Protein AF-A0A0F9D9P8-F1 (afdb_monomer_lite)

Foldseek 3Di:
DPCQCVCQVPDPDNLVNLVVVCVVPVDDSLVVLVVQLVVLVVQLVVCVVPVDHDPDDNVVSVVSNVVSVVVNVVVCVVVPDDDPDPVVCVVVVVPPPVPDDDPPDDPDDDDDDDDDDDDDDDDDDDDDDDPDPDPDDPPPDDDDDDDDDDDPDDPPDPPPPDDPDDDDDDDPVPDDPDPDPDCCPVVVVVVVVVVVVVVVVD

Radius of gyration: 32.34 Å; chains: 1; bounding box: 89×39×88 Å

pLDDT: mean 72.09, std 18.61, range [40.78, 97.31]

Organism: NCBI:txid412755

Sequence (202 aa):
QTKGKEYTESSDNKLANFEAESLETDVPVLDIIHIFSNKHQKAINNYRKTGRVESEALEMRFVDRINYLFLELAECLALGYEPREEWLIEALGLQGQNDTPGSDIDPDEESMPADPTPPVPKPMVDDGEPCCGHPGNNQCCEAAPPAPPAREGEQREKKQRRRPPRPRVPQNDDNIPIATPDRRLDPTVVAERARAKRQGDE

Structure (mmCIF, N/CA/C/O backbone):
data_AF-A0A0F9D9P8-F1
#
_entry.id   AF-A0A0F9D9P8-F1
#
loop_
_atom_site.group_PDB
_atom_site.id
_atom_site.type_symbol
_atom_site.label_atom_id
_atom_site.label_alt_id
_atom_site.label_comp_id
_atom_site.label_asym_id
_atom_site.label_entity_id
_atom_site.label_seq_id
_atom_site.pdbx_PDB_ins_code
_atom_site.Cartn_x
_atom_site.Cartn_y
_atom_site.Cartn_z
_atom_site.occupancy
_atom_site.B_iso_or_equiv
_atom_site.auth_seq_id
_atom_site.auth_comp_id
_atom_site.auth_asym_id
_atom_site.auth_atom_id
_atom_site.pdbx_PDB_model_num
ATOM 1 N N . GLN A 1 1 ? 16.886 2.057 16.605 1.00 40.78 1 GLN A N 1
ATOM 2 C CA . GLN A 1 1 ? 17.168 1.189 15.441 1.00 40.78 1 GLN A CA 1
ATOM 3 C C . GLN A 1 1 ? 15.998 1.288 14.482 1.00 40.78 1 GLN A C 1
ATOM 5 O O . GLN A 1 1 ? 14.861 1.233 14.935 1.00 40.78 1 GLN A O 1
ATOM 10 N N . THR A 1 2 ? 16.260 1.475 13.190 1.00 42.34 2 THR A N 1
ATOM 11 C CA . THR A 1 2 ? 15.211 1.475 12.164 1.00 42.34 2 THR A CA 1
ATOM 12 C C . THR A 1 2 ? 14.910 0.029 11.791 1.00 42.34 2 THR A C 1
ATOM 14 O O . THR A 1 2 ? 15.811 -0.679 11.347 1.00 42.34 2 THR A O 1
ATOM 17 N N . LYS A 1 3 ? 13.656 -0.401 11.968 1.00 52.16 3 LYS A N 1
ATOM 18 C CA . LYS A 1 3 ? 13.204 -1.788 11.749 1.00 52.16 3 LYS A CA 1
ATOM 19 C C . LYS A 1 3 ? 13.601 -2.379 10.386 1.00 52.16 3 LYS A C 1
ATOM 21 O O . LYS A 1 3 ? 13.809 -3.578 10.294 1.00 52.16 3 LYS A O 1
ATOM 26 N N . GLY A 1 4 ? 13.757 -1.554 9.346 1.00 53.00 4 GLY A N 1
ATOM 27 C CA . GLY A 1 4 ? 13.948 -1.988 7.955 1.00 53.00 4 GLY A CA 1
ATOM 28 C C . GLY A 1 4 ? 15.058 -3.014 7.674 1.00 53.00 4 GLY A C 1
ATOM 29 O O . GLY A 1 4 ? 14.929 -3.731 6.694 1.00 53.00 4 GLY A O 1
ATOM 30 N N . LYS A 1 5 ? 16.099 -3.154 8.514 1.00 52.59 5 LYS A N 1
ATOM 31 C CA . LYS A 1 5 ? 17.095 -4.236 8.341 1.00 52.59 5 LYS A CA 1
ATOM 32 C C . LYS A 1 5 ? 16.529 -5.638 8.600 1.00 52.59 5 LYS A C 1
ATOM 34 O O . LYS A 1 5 ? 16.969 -6.585 7.960 1.00 52.59 5 LYS A O 1
ATOM 39 N N . GLU A 1 6 ? 15.579 -5.767 9.525 1.00 56.19 6 GLU A N 1
ATOM 40 C CA . GLU A 1 6 ? 14.958 -7.048 9.894 1.00 56.19 6 GLU A CA 1
ATOM 41 C C . GLU A 1 6 ? 13.927 -7.496 8.844 1.00 56.19 6 GLU A C 1
ATOM 43 O O . GLU A 1 6 ? 13.772 -8.685 8.603 1.00 56.19 6 GLU A O 1
ATOM 48 N N . TYR A 1 7 ? 13.262 -6.547 8.175 1.00 54.91 7 TYR A N 1
ATOM 49 C CA . TYR A 1 7 ? 12.204 -6.810 7.185 1.00 54.91 7 TYR A CA 1
ATOM 50 C C . TYR A 1 7 ? 12.712 -7.068 5.761 1.00 54.91 7 TYR A C 1
ATOM 52 O O . TYR A 1 7 ? 11.898 -7.216 4.857 1.00 54.91 7 TYR A O 1
ATOM 60 N N . THR A 1 8 ? 14.027 -7.065 5.538 1.00 57.12 8 THR A N 1
ATOM 61 C CA . THR A 1 8 ? 14.602 -7.338 4.210 1.00 57.12 8 THR A CA 1
ATOM 62 C C . THR A 1 8 ? 15.801 -8.278 4.264 1.00 57.12 8 THR A C 1
ATOM 64 O O . THR A 1 8 ? 16.477 -8.424 3.258 1.00 57.12 8 THR A O 1
ATOM 67 N N . GLU A 1 9 ? 16.143 -8.841 5.428 1.00 61.69 9 GLU A N 1
ATOM 68 C CA . GLU A 1 9 ? 17.338 -9.685 5.638 1.00 61.69 9 GLU A CA 1
ATOM 69 C C . GLU A 1 9 ? 18.662 -9.066 5.127 1.00 61.69 9 GLU A C 1
ATOM 71 O O . GLU A 1 9 ? 19.620 -9.756 4.797 1.00 61.69 9 GLU A O 1
ATOM 76 N N . SER A 1 10 ? 18.749 -7.730 5.095 1.00 61.94 10 SER A N 1
ATOM 77 C CA . SER A 1 10 ? 19.822 -6.956 4.431 1.00 61.94 10 SER A CA 1
ATOM 78 C C . SER A 1 10 ? 19.899 -7.066 2.895 1.00 61.94 10 SER A C 1
ATOM 80 O O . SER A 1 10 ? 20.849 -6.554 2.313 1.00 61.94 10 SER A O 1
ATOM 82 N N . SER A 1 11 ? 18.891 -7.639 2.236 1.00 64.19 11 SER A N 1
ATOM 83 C CA . SER A 1 11 ? 18.692 -7.589 0.782 1.00 64.19 11 SER A CA 1
ATOM 84 C C . SER A 1 11 ? 18.388 -6.172 0.287 1.00 64.19 11 SER A C 1
ATOM 86 O O . SER A 1 11 ? 17.692 -5.385 0.947 1.00 64.19 11 SER A O 1
ATOM 88 N N . ASP A 1 12 ? 18.865 -5.861 -0.917 1.00 74.56 12 ASP A N 1
ATOM 89 C CA . ASP A 1 12 ? 18.487 -4.656 -1.655 1.00 74.56 12 ASP A CA 1
ATOM 90 C C . ASP A 1 12 ? 17.043 -4.733 -2.160 1.00 74.56 12 ASP A C 1
ATOM 92 O O . ASP A 1 12 ? 16.345 -3.717 -2.146 1.00 74.56 12 ASP A O 1
ATOM 96 N N . ASN A 1 13 ? 16.547 -5.936 -2.475 1.00 79.75 13 ASN A N 1
ATOM 97 C CA . ASN A 1 13 ? 15.144 -6.141 -2.812 1.00 79.75 13 ASN A CA 1
ATOM 98 C C . ASN A 1 13 ? 14.255 -5.946 -1.568 1.00 79.75 13 ASN A C 1
ATOM 100 O O . ASN A 1 13 ? 14.313 -6.718 -0.609 1.00 79.75 13 ASN A O 1
ATOM 104 N N . LYS A 1 14 ? 13.410 -4.909 -1.594 1.00 80.62 14 LYS A N 1
ATOM 105 C CA . LYS A 1 14 ? 12.464 -4.578 -0.512 1.00 80.62 14 LYS A CA 1
ATOM 106 C C . LYS A 1 14 ? 11.162 -5.385 -0.570 1.00 80.62 14 LYS A C 1
ATOM 108 O O . LYS A 1 14 ? 10.366 -5.284 0.360 1.00 80.62 14 LYS A O 1
ATOM 113 N N . LEU A 1 15 ? 10.973 -6.186 -1.620 1.00 84.62 15 LEU A N 1
ATOM 114 C CA . LEU A 1 15 ? 9.832 -7.080 -1.815 1.00 84.62 15 LEU A CA 1
ATOM 115 C C . LEU A 1 15 ? 10.133 -8.551 -1.482 1.00 84.62 15 LEU A C 1
ATOM 117 O O . LEU A 1 15 ? 9.194 -9.331 -1.359 1.00 84.62 15 LEU A O 1
ATOM 121 N N . ALA A 1 16 ? 11.399 -8.914 -1.235 1.00 86.31 16 ALA A N 1
ATOM 122 C CA . ALA A 1 16 ? 11.850 -10.299 -1.035 1.00 86.31 16 ALA A CA 1
ATOM 123 C C . ALA A 1 16 ? 11.011 -11.110 -0.023 1.00 86.31 16 ALA A C 1
ATOM 125 O O . ALA A 1 16 ? 10.710 -12.278 -0.259 1.00 86.31 16 ALA A O 1
ATOM 126 N N . ASN A 1 17 ? 10.579 -10.492 1.082 1.00 85.50 17 ASN A N 1
ATOM 127 C CA . ASN A 1 17 ? 9.729 -11.152 2.077 1.00 85.50 17 ASN A CA 1
ATOM 128 C C . ASN A 1 17 ? 8.326 -11.490 1.531 1.00 85.50 17 ASN A C 1
ATOM 130 O O . ASN A 1 17 ? 7.787 -12.542 1.862 1.00 85.50 17 ASN A O 1
ATOM 134 N N . PHE A 1 18 ? 7.744 -10.625 0.694 1.00 90.38 18 PHE A N 1
ATOM 135 C CA . PHE A 1 18 ? 6.434 -10.855 0.074 1.00 90.38 18 PHE A CA 1
ATOM 136 C C . PHE A 1 18 ? 6.532 -11.822 -1.110 1.00 90.38 18 PHE A C 1
ATOM 138 O O . PHE A 1 18 ? 5.613 -12.602 -1.320 1.00 90.38 18 PHE A O 1
ATOM 145 N N . GLU A 1 19 ? 7.646 -11.819 -1.847 1.00 89.88 19 GLU A N 1
ATOM 146 C CA . GLU A 1 19 ? 7.948 -12.824 -2.878 1.00 89.88 19 GLU A CA 1
ATOM 147 C C . GLU A 1 19 ? 8.060 -14.228 -2.267 1.00 89.88 19 GLU A C 1
ATOM 149 O O . GLU A 1 19 ? 7.455 -15.173 -2.769 1.00 89.88 19 GLU A O 1
ATOM 154 N N . ALA A 1 20 ? 8.770 -14.366 -1.142 1.00 90.25 20 ALA A N 1
ATOM 155 C CA . ALA A 1 20 ? 8.866 -15.628 -0.412 1.00 90.25 20 ALA A CA 1
ATOM 156 C C . ALA A 1 20 ? 7.496 -16.102 0.113 1.00 90.25 20 ALA A C 1
ATOM 158 O O . ALA A 1 20 ? 7.134 -17.261 -0.083 1.00 90.25 20 ALA A O 1
ATOM 159 N N . GLU A 1 21 ? 6.706 -15.205 0.718 1.00 91.25 21 GLU A N 1
ATOM 160 C CA . GLU A 1 21 ? 5.346 -15.519 1.186 1.00 91.25 21 GLU A CA 1
ATOM 161 C C . GLU A 1 21 ? 4.401 -15.852 0.012 1.00 91.25 21 GLU A C 1
ATOM 163 O O . GLU A 1 21 ? 3.559 -16.741 0.131 1.00 91.25 21 GLU A O 1
ATOM 168 N N . SER A 1 22 ? 4.577 -15.215 -1.151 1.00 93.06 22 SER A N 1
ATOM 169 C CA . SER A 1 22 ? 3.836 -15.509 -2.387 1.00 93.06 22 SER A CA 1
ATOM 170 C C . SER A 1 22 ? 4.114 -16.922 -2.898 1.00 93.06 22 SER A C 1
ATOM 172 O O . SER A 1 22 ? 3.175 -17.667 -3.179 1.00 93.06 22 SER A O 1
ATOM 174 N N . LEU A 1 23 ? 5.387 -17.331 -2.928 1.00 93.44 23 LEU A N 1
ATOM 175 C CA . LEU A 1 23 ? 5.799 -18.684 -3.313 1.00 93.44 23 LEU A CA 1
ATOM 176 C C . LEU A 1 23 ? 5.312 -19.767 -2.334 1.00 93.44 23 LEU A C 1
ATOM 178 O O . LEU A 1 23 ? 5.040 -20.887 -2.762 1.00 93.44 23 LEU A O 1
ATOM 182 N N . GLU A 1 24 ? 5.204 -19.461 -1.037 1.00 93.94 24 GLU A N 1
ATOM 183 C CA . GLU A 1 24 ? 4.691 -20.405 -0.031 1.00 93.94 24 GLU A CA 1
ATOM 184 C C . GLU A 1 24 ? 3.157 -20.529 -0.063 1.00 93.94 24 GLU A C 1
ATOM 186 O O . GLU A 1 24 ? 2.619 -21.616 0.159 1.00 93.94 24 GLU A O 1
ATOM 191 N N . THR A 1 25 ? 2.444 -19.430 -0.331 1.00 92.81 25 THR A N 1
ATOM 192 C CA . THR A 1 25 ? 0.978 -19.357 -0.179 1.00 92.81 25 THR A CA 1
ATOM 193 C C . THR A 1 25 ? 0.177 -19.439 -1.481 1.00 92.81 25 THR A C 1
ATOM 195 O O . THR A 1 25 ? -1.041 -19.600 -1.405 1.00 92.81 25 THR A O 1
ATOM 198 N N . ASP A 1 26 ? 0.826 -19.347 -2.649 1.00 94.31 26 ASP A N 1
ATOM 199 C CA . ASP A 1 26 ? 0.187 -19.218 -3.976 1.00 94.31 26 ASP A CA 1
ATOM 200 C C . ASP A 1 26 ? -0.754 -17.993 -4.071 1.00 94.31 26 ASP A C 1
ATOM 202 O O . ASP A 1 26 ? -1.783 -17.995 -4.750 1.00 94.31 26 ASP A O 1
ATOM 206 N N . VAL A 1 27 ? -0.408 -16.918 -3.349 1.00 94.81 27 VAL A N 1
ATOM 207 C CA . VAL A 1 27 ? -1.112 -15.625 -3.364 1.00 94.81 27 VAL A CA 1
ATOM 208 C C . VAL A 1 27 ? -0.223 -14.579 -4.047 1.00 94.81 27 VAL A C 1
ATOM 210 O O . VAL A 1 27 ? 0.956 -14.494 -3.703 1.00 94.81 27 VAL A O 1
ATOM 213 N N . PRO A 1 28 ? -0.731 -13.747 -4.977 1.00 94.94 28 PRO A N 1
ATOM 214 C CA . PRO A 1 28 ? 0.066 -12.696 -5.613 1.00 94.94 28 PRO A CA 1
ATOM 215 C C . PRO A 1 28 ? 0.693 -11.719 -4.606 1.00 94.94 28 PRO A C 1
ATOM 217 O O . PRO A 1 28 ? 0.027 -11.276 -3.668 1.00 94.94 28 PRO A O 1
ATOM 220 N N . VAL A 1 29 ? 1.943 -11.309 -4.848 1.00 94.56 29 VAL A N 1
ATOM 221 C CA . VAL A 1 29 ? 2.689 -10.326 -4.030 1.00 94.56 29 VAL A CA 1
ATOM 222 C C . VAL A 1 29 ? 1.855 -9.070 -3.741 1.00 94.56 29 VAL A C 1
ATOM 224 O O . VAL A 1 29 ? 1.758 -8.635 -2.591 1.00 94.56 29 VAL A O 1
ATOM 227 N N . LEU A 1 30 ? 1.178 -8.533 -4.761 1.00 95.19 30 LEU A N 1
ATOM 228 C CA . LEU A 1 30 ? 0.308 -7.361 -4.639 1.00 95.19 30 LEU A CA 1
ATOM 229 C C . LEU A 1 30 ? -0.858 -7.573 -3.649 1.00 95.19 30 LEU A C 1
ATOM 231 O O . LEU A 1 30 ? -1.156 -6.681 -2.853 1.00 95.19 30 LEU A O 1
ATOM 235 N N . ASP A 1 31 ? -1.480 -8.756 -3.639 1.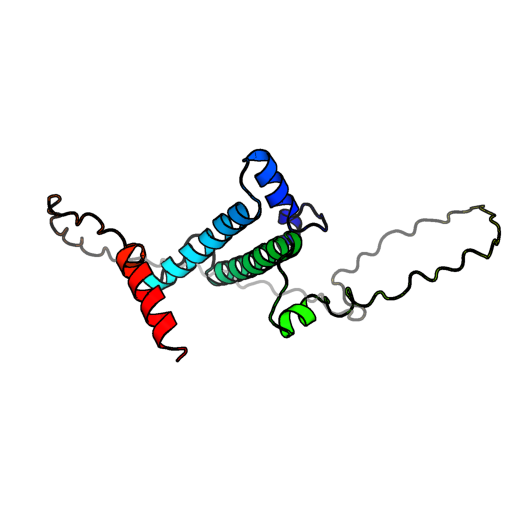00 95.19 31 ASP A N 1
ATOM 236 C CA . ASP A 1 31 ? -2.572 -9.093 -2.715 1.00 95.19 31 ASP A CA 1
ATOM 237 C C . ASP A 1 31 ? -2.063 -9.254 -1.273 1.00 95.19 31 ASP A C 1
ATOM 239 O O . ASP A 1 31 ? -2.718 -8.804 -0.326 1.00 95.19 31 ASP A O 1
ATOM 243 N N . ILE A 1 32 ? -0.866 -9.823 -1.090 1.00 95.19 32 ILE A N 1
ATOM 244 C CA . ILE A 1 32 ? -0.203 -9.927 0.219 1.00 95.19 32 ILE A CA 1
ATOM 245 C C . ILE A 1 32 ? 0.074 -8.521 0.773 1.00 95.19 32 ILE A C 1
ATOM 247 O O . ILE A 1 32 ? -0.374 -8.183 1.876 1.00 95.19 32 ILE A O 1
ATOM 251 N N . ILE A 1 33 ? 0.720 -7.655 -0.019 1.00 95.56 33 ILE A N 1
ATOM 252 C CA . ILE A 1 33 ? 0.955 -6.241 0.319 1.00 95.56 33 ILE A CA 1
ATOM 253 C C . ILE A 1 33 ? -0.368 -5.552 0.679 1.00 95.56 33 ILE A C 1
ATOM 255 O O . ILE A 1 33 ? -0.454 -4.870 1.706 1.00 95.56 33 ILE A O 1
ATOM 259 N N . HIS A 1 34 ? -1.428 -5.775 -0.102 1.00 95.56 34 HIS A N 1
ATOM 260 C CA . HIS A 1 34 ? -2.749 -5.203 0.142 1.00 95.56 34 HIS A CA 1
ATOM 261 C C . HIS A 1 34 ? -3.366 -5.657 1.480 1.00 95.56 34 HIS A C 1
ATOM 263 O O . HIS A 1 34 ? -3.945 -4.842 2.214 1.00 95.56 34 HIS A O 1
ATOM 269 N N . ILE A 1 35 ? -3.223 -6.936 1.848 1.00 95.38 35 ILE A N 1
ATOM 270 C CA . ILE A 1 35 ? -3.683 -7.491 3.132 1.00 95.38 35 ILE A CA 1
ATOM 271 C C . ILE A 1 35 ? -2.982 -6.795 4.306 1.00 95.38 35 ILE A C 1
ATOM 273 O O . ILE A 1 35 ? -3.662 -6.298 5.219 1.00 95.38 35 ILE A O 1
ATOM 277 N N . PHE A 1 36 ? -1.648 -6.692 4.271 1.00 94.38 36 PHE A N 1
ATOM 278 C CA . PHE A 1 36 ? -0.886 -5.981 5.300 1.00 94.38 36 PHE A CA 1
ATOM 279 C C . PHE A 1 36 ? -1.256 -4.495 5.338 1.00 94.38 36 PHE A C 1
ATOM 281 O O . PHE A 1 36 ? -1.649 -3.986 6.389 1.00 94.38 36 PHE A O 1
ATOM 288 N N . SER A 1 37 ? -1.268 -3.815 4.193 1.00 95.88 37 SER A N 1
ATOM 289 C CA . SER A 1 37 ? -1.688 -2.416 4.044 1.00 95.88 37 SER A CA 1
ATOM 290 C C . SER A 1 37 ? -3.068 -2.155 4.678 1.00 95.88 37 SER A C 1
ATOM 292 O O . SER A 1 37 ? -3.278 -1.166 5.400 1.00 95.88 37 SER A O 1
ATOM 294 N N . ASN A 1 38 ? -4.033 -3.062 4.488 1.00 96.44 38 ASN A N 1
ATOM 295 C CA . ASN A 1 38 ? -5.375 -2.962 5.068 1.00 96.44 38 ASN A CA 1
ATOM 296 C C . ASN A 1 38 ? -5.429 -3.164 6.587 1.00 96.44 38 ASN A C 1
ATOM 298 O O . ASN A 1 38 ? -6.315 -2.597 7.233 1.00 96.44 38 ASN A O 1
ATOM 302 N N . LYS A 1 39 ? -4.502 -3.918 7.188 1.00 94.75 39 LYS A N 1
ATOM 303 C CA . LYS A 1 39 ? -4.394 -4.063 8.652 1.00 94.75 39 LYS A CA 1
ATOM 304 C C . LYS A 1 39 ? -4.189 -2.701 9.323 1.00 94.75 39 LYS A C 1
ATOM 306 O O . LYS A 1 39 ? -4.934 -2.344 10.239 1.00 94.75 39 LYS A O 1
ATOM 311 N N . HIS A 1 40 ? -3.255 -1.895 8.815 1.00 96.31 40 HIS A N 1
ATOM 312 C CA . HIS A 1 40 ? -2.969 -0.563 9.362 1.00 96.31 40 HIS A CA 1
ATOM 313 C C . HIS A 1 40 ? -4.125 0.418 9.089 1.00 96.31 40 HIS A C 1
ATOM 315 O O . HIS A 1 40 ? -4.533 1.162 9.985 1.00 96.31 40 HIS A O 1
ATOM 321 N N . GLN A 1 41 ? -4.759 0.343 7.912 1.00 96.69 41 GLN A N 1
ATOM 322 C CA . GLN A 1 41 ? -5.939 1.156 7.593 1.00 96.69 41 GLN A CA 1
ATOM 323 C C . GLN A 1 41 ? -7.160 0.831 8.477 1.00 96.69 41 GLN A C 1
ATOM 325 O O . GLN A 1 41 ? -7.904 1.744 8.858 1.00 96.69 41 GLN A O 1
ATOM 330 N N . LYS A 1 42 ? -7.366 -0.442 8.846 1.00 96.06 42 LYS A N 1
ATOM 331 C CA . LYS A 1 42 ? -8.403 -0.864 9.805 1.00 96.06 42 LYS A CA 1
ATOM 332 C C . LYS A 1 42 ? -8.145 -0.282 11.198 1.00 96.06 42 LYS A C 1
ATOM 334 O O . LYS A 1 42 ? -9.076 0.282 11.770 1.00 96.06 42 LYS A O 1
ATOM 339 N N . ALA A 1 43 ? -6.904 -0.314 11.691 1.00 94.94 43 ALA A N 1
ATOM 340 C CA . ALA A 1 43 ? -6.533 0.288 12.977 1.00 94.94 43 ALA A CA 1
ATOM 341 C C . ALA A 1 43 ? -6.772 1.815 13.004 1.00 94.94 43 ALA A C 1
ATOM 343 O O . ALA A 1 43 ? -7.416 2.325 13.922 1.00 94.94 43 ALA A O 1
ATOM 344 N N . ILE A 1 44 ? -6.363 2.541 11.952 1.00 96.38 44 ILE A N 1
ATOM 345 C CA . ILE A 1 44 ? -6.641 3.986 11.795 1.00 96.38 44 ILE A CA 1
ATOM 346 C C . ILE A 1 44 ? -8.154 4.260 11.816 1.00 96.38 44 ILE A C 1
ATOM 348 O O . ILE A 1 44 ? -8.627 5.184 12.482 1.00 96.38 44 ILE A O 1
ATOM 352 N N . ASN A 1 45 ? -8.940 3.442 11.113 1.00 97.06 45 ASN A N 1
ATOM 353 C CA . ASN A 1 45 ? -10.395 3.582 11.080 1.00 97.06 45 ASN A CA 1
ATOM 354 C C . ASN A 1 45 ? -11.061 3.215 12.417 1.00 97.06 45 ASN A C 1
ATOM 356 O O . ASN A 1 45 ? -12.092 3.802 12.745 1.00 97.06 45 ASN A O 1
ATOM 360 N N . ASN A 1 46 ? -10.491 2.300 13.208 1.00 96.44 46 ASN A N 1
ATOM 361 C CA . ASN A 1 46 ? -10.973 2.019 14.559 1.00 96.44 46 ASN A CA 1
ATOM 362 C C . ASN A 1 46 ? -10.696 3.197 15.505 1.00 96.44 46 ASN A C 1
ATOM 364 O O . ASN A 1 46 ? -11.610 3.649 16.199 1.00 96.44 46 ASN A O 1
ATOM 368 N N . TYR A 1 47 ? -9.490 3.776 15.457 1.00 96.56 47 TYR A N 1
ATOM 369 C CA . TYR A 1 47 ? -9.166 4.988 16.215 1.00 96.56 47 TYR A CA 1
ATOM 370 C C . TYR A 1 47 ? -10.135 6.134 15.885 1.00 96.56 47 TYR A C 1
ATOM 372 O O . TYR A 1 47 ? -10.731 6.713 16.791 1.00 96.56 47 TYR A O 1
ATOM 380 N N . ARG A 1 48 ? -10.394 6.395 14.594 1.00 96.69 48 ARG A N 1
ATOM 381 C CA . ARG A 1 48 ? -11.377 7.405 14.144 1.00 96.69 48 ARG A CA 1
ATOM 382 C C . ARG A 1 48 ? -12.791 7.177 14.696 1.00 96.69 48 ARG A C 1
ATOM 384 O O . ARG A 1 48 ? -13.505 8.144 14.932 1.00 96.69 48 ARG A O 1
ATOM 391 N N . LYS A 1 49 ? -13.207 5.919 14.889 1.00 97.31 49 LYS A N 1
ATOM 392 C CA . LYS A 1 49 ? -14.542 5.556 15.402 1.00 97.31 49 LYS A CA 1
ATOM 393 C C . LYS A 1 49 ? -14.646 5.574 16.928 1.00 97.31 49 LYS A C 1
ATOM 395 O O . LYS A 1 49 ? -15.734 5.797 17.449 1.00 97.31 49 LYS A O 1
ATOM 400 N N . THR A 1 50 ? -13.560 5.279 17.644 1.00 96.88 50 THR A N 1
ATOM 401 C CA . THR A 1 50 ? -13.607 4.966 19.087 1.00 96.88 50 THR A CA 1
ATOM 402 C C . THR A 1 50 ? -12.735 5.858 19.968 1.00 96.88 50 THR A C 1
ATOM 404 O O . THR A 1 50 ? -12.891 5.828 21.190 1.00 96.88 50 THR A O 1
ATOM 407 N N . GLY A 1 51 ? -11.807 6.618 19.381 1.00 95.25 51 GLY A N 1
ATOM 408 C CA . GLY A 1 51 ? -10.775 7.375 20.094 1.00 95.25 51 GLY A CA 1
ATOM 409 C C . GLY A 1 51 ? -9.747 6.501 20.823 1.00 95.25 51 GLY A C 1
ATOM 410 O O . GLY A 1 51 ? -9.038 7.001 21.693 1.00 95.25 51 GLY A O 1
ATOM 411 N N . ARG A 1 52 ? -9.688 5.191 20.536 1.00 91.88 52 ARG A N 1
ATOM 412 C CA . ARG A 1 52 ? -8.791 4.240 21.209 1.00 91.88 52 ARG A CA 1
ATOM 413 C C . ARG A 1 52 ? -7.666 3.794 20.290 1.00 91.88 52 ARG A C 1
ATOM 415 O O . ARG A 1 52 ? -7.910 3.399 19.154 1.00 91.88 52 ARG A O 1
ATOM 422 N N . VAL A 1 53 ? -6.446 3.834 20.815 1.00 88.44 53 VAL A N 1
ATOM 423 C CA . VAL A 1 53 ? -5.266 3.210 20.208 1.00 88.44 53 VAL A CA 1
ATOM 424 C C . VAL A 1 53 ? -5.251 1.726 20.593 1.00 88.44 53 VAL A C 1
ATOM 426 O O . VAL A 1 53 ? -5.666 1.370 21.698 1.00 88.44 53 VAL A O 1
ATOM 429 N N . GLU A 1 54 ? -4.825 0.868 19.668 1.00 81.44 54 GLU A N 1
ATOM 430 C CA . GLU A 1 54 ? -4.675 -0.577 19.885 1.00 81.44 54 GLU A CA 1
ATOM 431 C C . GLU A 1 54 ? -3.237 -0.911 20.343 1.00 81.44 54 GLU A C 1
ATOM 433 O O . GLU A 1 54 ? -2.656 -0.187 21.146 1.00 81.44 54 GLU A O 1
ATOM 438 N N . SER A 1 55 ? -2.653 -2.011 19.859 1.00 80.88 55 SER A N 1
ATOM 439 C CA . SER A 1 55 ? -1.338 -2.524 20.271 1.00 80.88 55 SER A CA 1
ATOM 440 C C . SER A 1 55 ? -0.126 -1.706 19.808 1.00 80.88 55 SER A C 1
ATOM 442 O O . SER A 1 55 ? 0.960 -1.895 20.346 1.00 80.88 55 SER A O 1
ATOM 444 N N . GLU A 1 56 ? -0.283 -0.817 18.825 1.00 86.69 56 GLU A N 1
ATOM 445 C CA . GLU A 1 56 ? 0.797 0.027 18.295 1.00 86.69 56 GLU A CA 1
ATOM 446 C C . GLU A 1 56 ? 0.322 1.477 18.188 1.00 86.69 56 GLU A C 1
ATOM 448 O O . GLU A 1 56 ? -0.865 1.730 17.956 1.00 86.69 56 GLU A O 1
ATOM 453 N N . ALA A 1 57 ? 1.260 2.415 18.345 1.00 92.31 57 ALA A N 1
ATOM 454 C CA . ALA A 1 57 ? 1.014 3.851 18.259 1.00 92.31 57 ALA A CA 1
ATOM 455 C C . ALA A 1 57 ? 0.371 4.243 16.917 1.00 92.31 57 ALA A C 1
ATOM 457 O O . ALA A 1 57 ? 0.668 3.663 15.868 1.00 92.31 57 ALA A O 1
ATOM 458 N N . LEU A 1 58 ? -0.519 5.237 16.944 1.00 94.31 58 LEU A N 1
ATOM 459 C CA . LEU A 1 58 ? -1.306 5.629 15.774 1.00 94.31 58 LEU A CA 1
ATOM 460 C C . LEU A 1 58 ? -0.418 6.196 14.658 1.00 94.31 58 LEU A C 1
ATOM 462 O O . LEU A 1 58 ? -0.654 5.933 13.483 1.00 94.31 58 LEU A O 1
ATOM 466 N N . GLU A 1 59 ? 0.622 6.930 15.034 1.00 95.06 59 GLU A N 1
ATOM 467 C CA . GLU A 1 59 ? 1.633 7.507 14.154 1.00 95.06 59 GLU A CA 1
ATOM 468 C C . GLU A 1 59 ? 2.332 6.405 13.349 1.00 95.06 59 GLU A C 1
ATOM 470 O O . GLU A 1 59 ? 2.444 6.505 12.129 1.00 95.06 59 GLU A O 1
ATOM 475 N N . MET A 1 60 ? 2.697 5.298 14.008 1.00 94.69 60 MET A N 1
ATOM 476 C CA . MET A 1 60 ? 3.295 4.139 13.339 1.00 94.69 60 MET A CA 1
ATOM 477 C C . MET A 1 60 ? 2.323 3.494 12.346 1.00 94.69 60 MET A C 1
ATOM 479 O O . MET A 1 60 ? 2.733 3.152 11.244 1.00 94.69 60 MET A O 1
ATOM 483 N N . ARG A 1 61 ? 1.015 3.434 12.651 1.00 94.81 61 ARG A N 1
ATOM 484 C CA . ARG A 1 61 ? 0.008 2.955 11.682 1.00 94.81 61 ARG A CA 1
ATOM 485 C C . ARG A 1 61 ? -0.016 3.785 10.395 1.00 94.81 61 ARG A C 1
ATOM 487 O O . ARG A 1 61 ? -0.253 3.215 9.333 1.00 94.81 61 ARG A O 1
ATOM 494 N N . PHE A 1 62 ? 0.215 5.096 10.476 1.00 95.44 62 PHE A N 1
ATOM 495 C CA . PHE A 1 62 ? 0.332 5.949 9.290 1.00 95.44 62 PHE A CA 1
ATOM 496 C C . PHE A 1 62 ? 1.654 5.729 8.550 1.00 95.44 62 PHE A C 1
ATOM 498 O O . PHE A 1 62 ? 1.622 5.581 7.331 1.00 95.44 62 PHE A O 1
ATOM 505 N N . VAL A 1 63 ? 2.783 5.645 9.265 1.00 95.19 63 VAL A N 1
ATOM 506 C CA . VAL A 1 63 ? 4.104 5.348 8.674 1.00 95.19 63 VAL A CA 1
ATOM 507 C C . VAL A 1 63 ? 4.075 4.025 7.908 1.00 95.19 63 VAL A C 1
ATOM 509 O O . VAL A 1 63 ? 4.426 3.991 6.733 1.00 95.19 63 VAL A O 1
ATOM 512 N N . ASP A 1 64 ? 3.571 2.957 8.525 1.00 93.94 64 ASP A N 1
ATOM 513 C CA . ASP A 1 64 ? 3.462 1.648 7.883 1.00 93.94 64 ASP A CA 1
ATOM 514 C C . ASP A 1 64 ? 2.540 1.700 6.656 1.00 93.94 64 ASP A C 1
ATOM 516 O O . ASP A 1 64 ? 2.885 1.166 5.608 1.00 93.94 64 ASP A O 1
ATOM 520 N N . ARG A 1 65 ? 1.385 2.383 6.740 1.00 95.69 65 ARG A N 1
ATOM 521 C CA . ARG A 1 65 ? 0.468 2.518 5.593 1.00 95.69 65 ARG A CA 1
ATOM 522 C C . ARG A 1 65 ? 1.109 3.283 4.429 1.00 95.69 65 ARG A C 1
ATOM 524 O O . ARG A 1 65 ? 0.834 2.938 3.286 1.00 95.69 65 ARG A O 1
ATOM 531 N N . ILE A 1 66 ? 1.946 4.286 4.701 1.00 95.00 66 ILE A N 1
ATOM 532 C CA . ILE A 1 66 ? 2.715 5.006 3.674 1.00 95.00 66 ILE A CA 1
ATOM 533 C C . ILE A 1 66 ? 3.772 4.081 3.055 1.00 95.00 66 ILE A C 1
ATOM 535 O O . ILE A 1 66 ? 3.860 4.006 1.833 1.00 95.00 66 ILE A O 1
ATOM 539 N N . ASN A 1 67 ? 4.508 3.319 3.869 1.00 92.81 67 ASN A N 1
ATOM 540 C CA . ASN A 1 67 ? 5.488 2.347 3.374 1.00 92.81 67 ASN A CA 1
ATOM 541 C C . ASN A 1 67 ? 4.832 1.296 2.462 1.00 92.81 67 ASN A C 1
ATOM 543 O O . ASN A 1 67 ? 5.318 1.058 1.362 1.00 92.81 67 ASN A O 1
ATOM 547 N N . TYR A 1 68 ? 3.695 0.722 2.871 1.00 95.12 68 TYR A N 1
ATOM 548 C CA . TYR A 1 68 ? 2.965 -0.237 2.037 1.00 95.12 68 TYR A CA 1
ATOM 549 C C . TYR A 1 68 ? 2.430 0.378 0.740 1.00 95.12 68 TYR A C 1
ATOM 551 O O . TYR A 1 68 ? 2.426 -0.317 -0.264 1.00 95.12 68 TYR A O 1
ATOM 559 N N . LEU A 1 69 ? 2.040 1.659 0.715 1.00 94.25 69 LEU A N 1
ATOM 560 C CA . LEU A 1 69 ? 1.654 2.339 -0.532 1.00 94.25 69 LEU A CA 1
ATOM 561 C C . LEU A 1 69 ? 2.832 2.478 -1.511 1.00 94.25 69 LEU A C 1
ATOM 563 O O . LEU A 1 69 ? 2.633 2.337 -2.714 1.00 94.25 69 LEU A O 1
ATOM 567 N N . PHE A 1 70 ? 4.053 2.719 -1.020 1.00 91.50 70 PHE A N 1
ATOM 568 C CA . PHE A 1 70 ? 5.246 2.732 -1.875 1.00 91.50 70 PHE A CA 1
ATOM 569 C C . PHE A 1 70 ? 5.601 1.338 -2.409 1.00 91.50 70 PHE A C 1
ATOM 571 O O . PHE A 1 70 ? 5.988 1.226 -3.567 1.00 91.50 70 PHE A O 1
ATOM 578 N N . LEU A 1 71 ? 5.431 0.283 -1.605 1.00 92.12 71 LEU A N 1
ATOM 579 C CA . LEU A 1 71 ? 5.647 -1.105 -2.039 1.00 92.12 71 LEU A CA 1
ATOM 580 C C . LEU A 1 71 ? 4.578 -1.563 -3.048 1.00 92.12 71 LEU A C 1
ATOM 582 O O . LEU A 1 71 ? 4.919 -2.143 -4.071 1.00 92.12 71 LEU A O 1
ATOM 586 N N . GLU A 1 72 ? 3.303 -1.241 -2.797 1.00 94.00 72 GLU A N 1
ATOM 587 C CA . GLU A 1 72 ? 2.166 -1.506 -3.697 1.00 94.00 72 GLU A CA 1
ATOM 588 C C . GLU A 1 72 ? 2.376 -0.800 -5.049 1.00 94.00 72 GLU A C 1
ATOM 590 O O . GLU A 1 72 ? 2.145 -1.395 -6.099 1.00 94.00 72 GLU A O 1
ATOM 595 N N . LEU A 1 73 ? 2.905 0.433 -5.046 1.00 91.81 73 LEU A N 1
ATOM 596 C CA . LEU A 1 73 ? 3.283 1.138 -6.272 1.00 91.81 73 LEU A CA 1
ATOM 597 C C . LEU A 1 73 ? 4.494 0.500 -6.971 1.00 91.81 73 LEU A C 1
ATOM 599 O O . LEU A 1 73 ? 4.454 0.337 -8.186 1.00 91.81 73 LEU A O 1
ATOM 603 N N . ALA A 1 74 ? 5.556 0.150 -6.238 1.00 89.38 74 ALA A N 1
ATOM 604 C CA . ALA A 1 74 ? 6.751 -0.471 -6.813 1.00 89.38 74 ALA A CA 1
ATOM 605 C C . ALA A 1 74 ? 6.425 -1.791 -7.531 1.00 89.38 74 ALA A C 1
ATOM 607 O O . ALA A 1 74 ? 6.883 -2.007 -8.651 1.00 89.38 74 ALA A O 1
ATOM 608 N N . GLU A 1 75 ? 5.562 -2.615 -6.933 1.00 92.56 75 GLU A N 1
ATOM 609 C CA . GLU A 1 75 ? 5.039 -3.837 -7.549 1.00 92.56 75 GLU A CA 1
ATOM 610 C C . GLU A 1 75 ? 4.208 -3.528 -8.808 1.00 92.56 75 GLU A C 1
ATOM 612 O O . GLU A 1 75 ? 4.422 -4.134 -9.855 1.00 92.56 75 GLU A O 1
ATOM 617 N N . CYS A 1 76 ? 3.316 -2.527 -8.768 1.00 93.06 76 CYS A N 1
ATOM 618 C CA . CYS A 1 76 ? 2.576 -2.102 -9.965 1.00 93.06 76 CYS A CA 1
ATOM 619 C C . CYS A 1 76 ? 3.514 -1.715 -11.124 1.00 93.06 76 CYS A C 1
ATOM 621 O O . CYS A 1 76 ? 3.263 -2.103 -12.264 1.00 93.06 76 CYS A O 1
ATOM 623 N N . LEU A 1 77 ? 4.587 -0.965 -10.842 1.00 90.62 77 LEU A N 1
ATOM 624 C CA . LEU A 1 77 ? 5.590 -0.570 -11.840 1.00 90.62 77 LEU A CA 1
ATOM 625 C C . LEU A 1 77 ? 6.320 -1.792 -12.418 1.00 90.62 77 LEU A C 1
ATOM 627 O O . LEU A 1 77 ? 6.472 -1.890 -13.633 1.00 90.62 77 LEU A O 1
ATOM 631 N N . ALA A 1 78 ? 6.725 -2.742 -11.567 1.00 88.81 78 ALA A N 1
ATOM 632 C CA . ALA A 1 78 ? 7.380 -3.983 -11.988 1.00 88.81 78 ALA A CA 1
ATOM 633 C C . ALA A 1 78 ? 6.474 -4.859 -12.878 1.00 88.81 78 ALA A C 1
ATOM 635 O O . ALA A 1 78 ? 6.955 -5.508 -13.806 1.00 88.81 78 ALA A O 1
ATOM 636 N N . LEU A 1 79 ? 5.157 -4.812 -12.653 1.00 92.62 79 LEU A N 1
ATOM 637 C CA . LEU A 1 79 ? 4.131 -5.443 -13.491 1.00 92.62 79 LEU A CA 1
ATOM 638 C C . LEU A 1 79 ? 3.802 -4.657 -14.782 1.00 92.62 79 LEU A C 1
ATOM 640 O O . LEU A 1 79 ? 2.905 -5.054 -15.526 1.00 92.62 79 LEU A O 1
ATOM 644 N N . GLY A 1 80 ? 4.512 -3.559 -15.069 1.00 92.50 80 GLY A N 1
ATOM 645 C CA . GLY A 1 80 ? 4.361 -2.771 -16.297 1.00 92.50 80 GLY A CA 1
ATOM 646 C C . GLY A 1 80 ? 3.307 -1.660 -16.238 1.00 92.50 80 GLY A C 1
ATOM 647 O O . GLY A 1 80 ? 2.834 -1.215 -17.284 1.00 92.50 80 GLY A O 1
ATOM 648 N N . TYR A 1 81 ? 2.905 -1.196 -15.049 1.00 92.94 81 TYR A N 1
ATOM 649 C CA . TYR A 1 81 ? 2.084 0.013 -14.933 1.00 92.94 81 TYR A CA 1
ATOM 650 C C . TYR A 1 81 ? 2.907 1.270 -15.245 1.00 92.94 81 TYR A C 1
ATOM 652 O O . TYR A 1 81 ? 3.888 1.560 -14.566 1.00 92.94 81 TYR A O 1
ATOM 660 N N . GLU A 1 82 ? 2.456 2.069 -16.210 1.00 91.94 82 GLU A N 1
ATOM 661 C CA . GLU A 1 82 ? 3.068 3.357 -16.550 1.00 91.94 82 GLU A CA 1
ATOM 662 C C . GLU A 1 82 ? 2.442 4.511 -15.732 1.00 91.94 82 GLU A C 1
ATOM 664 O O . GLU A 1 82 ? 1.226 4.745 -15.807 1.00 91.94 82 GLU A O 1
ATOM 669 N N . PRO A 1 83 ? 3.232 5.276 -14.950 1.00 90.94 83 PRO A N 1
ATOM 670 C CA . PRO A 1 83 ? 2.748 6.477 -14.276 1.00 90.94 83 PRO A CA 1
ATOM 671 C C . PRO A 1 83 ? 2.248 7.537 -15.259 1.00 90.94 83 PRO A C 1
ATOM 673 O O . PRO A 1 83 ? 2.918 7.871 -16.229 1.00 90.94 83 PRO A O 1
ATOM 676 N N . ARG A 1 84 ? 1.088 8.129 -14.958 1.00 91.56 84 ARG A N 1
ATOM 677 C CA . ARG A 1 84 ? 0.508 9.247 -15.730 1.00 91.56 84 ARG A CA 1
ATOM 678 C C . ARG A 1 84 ? 0.774 10.627 -15.127 1.00 91.56 84 ARG A C 1
ATOM 680 O O . ARG A 1 84 ? 0.467 11.633 -15.751 1.00 91.56 84 ARG A O 1
ATOM 687 N N . GLU A 1 85 ? 1.291 10.665 -13.905 1.00 90.94 85 GLU A N 1
ATOM 688 C CA . GLU A 1 85 ? 1.536 11.892 -13.151 1.00 90.94 85 GLU A CA 1
ATOM 689 C C . GLU A 1 85 ? 3.010 12.291 -13.295 1.00 90.94 85 GLU A C 1
ATOM 691 O O . GLU A 1 85 ? 3.889 11.538 -12.876 1.00 90.94 85 GLU A O 1
ATOM 696 N N . GLU A 1 86 ? 3.284 13.469 -13.860 1.00 87.12 86 GLU A N 1
ATOM 697 C CA . GLU A 1 86 ? 4.646 13.939 -14.179 1.00 87.12 86 GLU A CA 1
ATOM 698 C C . GLU A 1 86 ? 5.577 13.914 -12.957 1.00 87.12 86 GLU A C 1
ATOM 700 O O . GLU A 1 86 ? 6.664 13.341 -13.016 1.00 87.12 86 GLU A O 1
ATOM 705 N N . TRP A 1 87 ? 5.104 14.416 -11.810 1.00 87.44 87 TRP A N 1
ATOM 706 C CA . TRP A 1 87 ? 5.859 14.422 -10.550 1.00 87.44 87 TRP A CA 1
ATOM 707 C C . TRP A 1 87 ? 6.264 13.018 -10.077 1.00 87.44 87 TRP A C 1
ATOM 709 O O . TRP A 1 87 ? 7.249 12.870 -9.355 1.00 87.44 87 TRP A O 1
ATOM 719 N N . LEU A 1 88 ? 5.508 11.981 -10.456 1.00 86.00 88 LEU A N 1
ATOM 720 C CA . LEU A 1 88 ? 5.808 10.602 -10.086 1.00 86.00 88 LEU A CA 1
ATOM 721 C C . LEU A 1 88 ? 6.854 9.994 -11.026 1.00 86.00 88 LEU A C 1
ATOM 723 O O . LEU A 1 88 ? 7.739 9.284 -10.561 1.00 86.00 88 LEU A O 1
ATOM 727 N N . ILE A 1 89 ? 6.801 10.324 -12.321 1.00 84.94 89 ILE A N 1
ATOM 728 C CA . ILE A 1 89 ? 7.842 9.979 -13.305 1.00 84.94 89 ILE A CA 1
ATOM 729 C C . ILE A 1 89 ? 9.182 10.609 -12.885 1.00 84.94 89 ILE A C 1
ATOM 731 O O . ILE A 1 89 ? 10.206 9.926 -12.863 1.00 84.94 89 ILE A O 1
ATO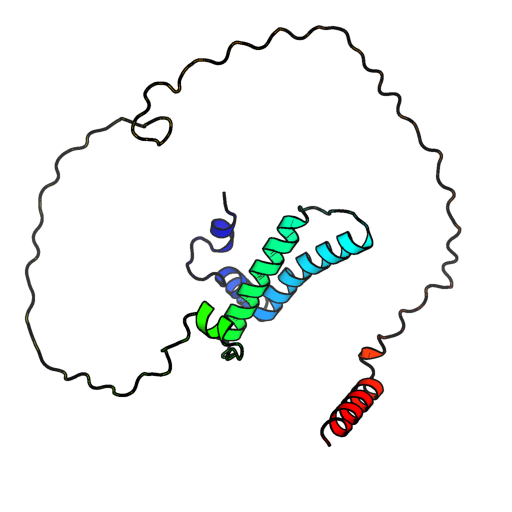M 735 N N . GLU A 1 90 ? 9.160 11.886 -12.489 1.00 86.25 90 GLU A N 1
ATOM 736 C CA . GLU A 1 90 ? 10.317 12.622 -11.961 1.00 86.25 90 GLU A CA 1
ATOM 737 C C . GLU A 1 90 ? 10.864 12.001 -10.671 1.00 86.25 90 GLU A C 1
ATOM 739 O O . GLU A 1 90 ? 12.052 11.691 -10.591 1.00 86.25 90 GLU A O 1
ATOM 744 N N . ALA A 1 91 ? 10.006 11.769 -9.670 1.00 82.75 91 ALA A N 1
ATOM 745 C CA . ALA A 1 91 ? 10.418 11.222 -8.376 1.00 82.75 91 ALA A CA 1
ATOM 746 C C . ALA A 1 91 ? 10.986 9.793 -8.462 1.00 82.75 91 ALA A C 1
ATOM 748 O O . ALA A 1 91 ? 11.787 9.402 -7.614 1.00 82.75 91 ALA A O 1
ATOM 749 N N . LEU A 1 92 ? 10.579 9.021 -9.475 1.00 81.88 92 LEU A N 1
ATOM 750 C CA . LEU A 1 92 ? 11.094 7.678 -9.757 1.00 81.88 92 LEU A CA 1
ATOM 751 C C . LEU A 1 92 ? 12.334 7.681 -10.670 1.00 81.88 92 LEU A C 1
ATOM 753 O O . LEU A 1 92 ? 12.903 6.619 -10.907 1.00 81.88 92 LEU A O 1
ATOM 757 N N . GLY A 1 93 ? 12.759 8.839 -11.190 1.00 79.44 93 GLY A N 1
ATOM 758 C CA . GLY A 1 93 ? 13.894 8.935 -12.114 1.00 79.44 93 GLY A CA 1
ATOM 759 C C . GLY A 1 93 ? 13.645 8.276 -13.476 1.00 79.44 93 GLY A C 1
ATOM 760 O O . GLY A 1 93 ? 14.594 7.863 -14.136 1.00 79.44 93 GLY A O 1
ATOM 761 N N . LEU A 1 94 ? 12.381 8.162 -13.903 1.00 70.81 94 LEU A N 1
ATOM 762 C CA . LEU A 1 94 ? 11.993 7.503 -15.160 1.00 70.81 94 LEU A CA 1
ATOM 763 C C . LEU A 1 94 ? 12.199 8.391 -16.405 1.00 70.81 94 LEU A C 1
ATOM 765 O O . LEU A 1 94 ? 12.067 7.919 -17.535 1.00 70.81 94 LEU A O 1
ATOM 769 N N . GLN A 1 95 ? 12.551 9.668 -16.223 1.00 55.38 95 GLN A N 1
ATOM 770 C CA . GLN A 1 95 ? 12.966 10.548 -17.319 1.00 55.38 95 GLN A CA 1
ATOM 771 C C . GLN A 1 95 ? 14.300 10.060 -17.916 1.00 55.38 95 GLN A C 1
ATOM 773 O O . GLN A 1 95 ? 15.341 10.137 -17.269 1.00 55.38 95 GLN A O 1
ATOM 778 N N . GLY A 1 96 ? 14.260 9.579 -19.165 1.00 53.06 96 GLY A N 1
ATOM 779 C CA . GLY A 1 96 ? 15.443 9.227 -19.964 1.00 53.06 96 GLY A CA 1
ATOM 780 C C . GLY A 1 96 ? 15.585 7.753 -20.368 1.00 53.06 96 GLY A C 1
ATOM 781 O O . GLY A 1 96 ? 16.416 7.456 -21.218 1.00 53.06 96 GLY A O 1
ATOM 782 N N . GLN A 1 97 ? 14.772 6.820 -19.850 1.00 52.06 97 GLN A N 1
ATOM 783 C CA . GLN A 1 97 ? 14.862 5.404 -20.275 1.00 52.06 97 GLN A CA 1
ATOM 784 C C . GLN A 1 97 ? 14.305 5.134 -21.687 1.00 52.06 97 GLN A C 1
ATOM 786 O O . GLN A 1 97 ? 14.674 4.140 -22.308 1.00 52.06 97 GLN A O 1
ATOM 791 N N . ASN A 1 98 ? 13.469 6.031 -22.220 1.00 49.00 98 ASN A N 1
ATOM 792 C CA . ASN A 1 98 ? 12.897 5.905 -23.566 1.00 49.00 98 ASN A CA 1
ATOM 793 C C . ASN A 1 98 ? 13.757 6.557 -24.669 1.00 49.00 98 ASN A C 1
ATOM 795 O O . ASN A 1 98 ? 13.470 6.368 -25.849 1.00 49.00 98 ASN A O 1
ATOM 799 N N . ASP A 1 99 ? 14.830 7.269 -24.308 1.00 44.81 99 ASP A N 1
ATOM 800 C CA . ASP A 1 99 ? 15.703 7.992 -25.241 1.00 44.81 99 ASP A CA 1
ATOM 801 C C . ASP A 1 99 ? 17.002 7.218 -25.528 1.00 44.81 99 ASP A C 1
ATOM 803 O O . ASP A 1 99 ? 18.104 7.741 -25.372 1.00 44.81 99 ASP A O 1
ATOM 807 N N . THR A 1 100 ? 16.880 5.970 -26.007 1.00 46.19 100 THR A N 1
ATOM 808 C CA . THR A 1 100 ? 18.013 5.237 -26.615 1.00 46.19 100 THR A CA 1
ATOM 809 C C . THR A 1 100 ? 17.860 5.103 -28.141 1.00 46.19 100 THR A C 1
ATOM 811 O O . THR A 1 100 ? 17.565 4.014 -28.641 1.00 46.19 100 THR A O 1
ATOM 814 N N . PRO A 1 101 ? 18.053 6.177 -28.931 1.00 47.03 101 PRO A N 1
ATOM 815 C CA . PRO A 1 101 ? 18.303 6.048 -30.359 1.00 47.03 101 PRO A CA 1
ATOM 816 C C . PRO A 1 101 ? 19.779 5.691 -30.604 1.00 47.03 101 PRO A C 1
ATOM 818 O O . PRO A 1 101 ? 20.670 6.426 -30.193 1.00 47.03 101 PRO A O 1
ATOM 821 N N . GLY A 1 102 ? 20.032 4.608 -31.343 1.00 46.59 102 GLY A N 1
ATOM 822 C CA . GLY A 1 102 ? 21.359 4.310 -31.898 1.00 46.59 102 GLY A CA 1
ATOM 823 C C . GLY A 1 102 ? 22.238 3.411 -31.028 1.00 46.59 102 GLY A C 1
ATOM 824 O O . GLY A 1 102 ? 22.979 3.866 -30.162 1.00 46.59 102 GLY A O 1
ATOM 825 N N . SER A 1 103 ? 22.226 2.116 -31.340 1.00 49.16 103 SER A N 1
ATOM 826 C CA . SER A 1 103 ? 23.281 1.180 -30.948 1.00 49.16 103 SER A CA 1
ATOM 827 C C . SER A 1 103 ? 24.503 1.335 -31.867 1.00 49.16 103 SER A C 1
ATOM 829 O O . SER A 1 103 ? 24.827 0.412 -32.614 1.00 49.16 103 SER A O 1
ATOM 831 N N . ASP A 1 104 ? 25.165 2.490 -31.817 1.00 47.25 104 ASP A N 1
ATOM 832 C CA . ASP A 1 104 ? 26.437 2.726 -32.510 1.00 47.25 104 ASP A CA 1
ATOM 833 C C . ASP A 1 104 ? 27.594 2.471 -31.529 1.00 47.25 104 ASP A C 1
ATOM 835 O O . ASP A 1 104 ? 28.221 3.385 -30.997 1.00 47.25 104 ASP A O 1
ATOM 839 N N . ILE A 1 105 ? 27.834 1.186 -31.243 1.00 51.72 105 ILE A N 1
ATOM 840 C CA . ILE A 1 105 ? 29.080 0.726 -30.622 1.00 51.72 105 ILE A CA 1
ATOM 841 C C . ILE A 1 105 ? 29.985 0.248 -31.756 1.00 51.72 105 ILE A C 1
ATOM 843 O O . ILE A 1 105 ? 29.849 -0.883 -32.225 1.00 51.72 105 ILE A O 1
ATOM 847 N N . ASP A 1 106 ? 30.904 1.115 -32.179 1.00 49.75 106 ASP A N 1
ATOM 848 C CA . ASP A 1 106 ? 32.043 0.724 -33.010 1.00 49.75 106 ASP A CA 1
ATOM 849 C C . ASP A 1 106 ? 32.912 -0.291 -32.235 1.00 49.75 106 ASP A C 1
ATOM 851 O O . ASP A 1 106 ? 33.343 0.003 -31.114 1.00 49.75 106 ASP A O 1
ATOM 855 N N . PRO A 1 107 ? 33.173 -1.495 -32.777 1.00 59.53 107 PRO A N 1
ATOM 856 C CA . PRO A 1 107 ? 33.913 -2.531 -32.072 1.00 59.53 107 PRO A CA 1
ATOM 857 C C . PRO A 1 107 ? 35.392 -2.538 -32.483 1.00 59.53 107 PRO A C 1
ATOM 859 O O . PRO A 1 107 ? 35.816 -3.462 -33.166 1.00 59.53 107 PRO A O 1
ATOM 862 N N . ASP A 1 108 ? 36.179 -1.544 -32.061 1.00 48.12 108 ASP A N 1
ATOM 863 C CA . ASP A 1 108 ? 37.646 -1.560 -32.220 1.00 48.12 108 ASP A CA 1
ATOM 864 C C . ASP A 1 108 ? 38.355 -0.637 -31.203 1.00 48.12 108 ASP A C 1
ATOM 866 O O . ASP A 1 108 ? 38.442 0.569 -31.404 1.00 48.12 108 ASP A O 1
ATOM 870 N N . GLU A 1 109 ? 38.920 -1.213 -30.133 1.00 53.53 109 GLU A N 1
ATOM 871 C CA . GLU A 1 109 ? 40.370 -1.093 -29.885 1.00 53.53 109 GLU A CA 1
ATOM 872 C C . GLU A 1 109 ? 40.853 -2.150 -28.870 1.00 53.53 109 GLU A C 1
ATOM 874 O O . GLU A 1 109 ? 40.502 -2.140 -27.686 1.00 53.53 109 GLU A O 1
ATOM 879 N N . GLU A 1 110 ? 41.696 -3.076 -29.331 1.00 54.69 110 GLU A N 1
ATOM 880 C CA . GLU A 1 110 ? 42.478 -3.949 -28.456 1.00 54.69 110 GLU A CA 1
ATOM 881 C C . GLU A 1 110 ? 43.559 -3.143 -27.718 1.00 54.69 110 GLU A C 1
ATOM 883 O O . GLU A 1 110 ? 44.445 -2.566 -28.346 1.00 54.69 110 GLU A O 1
ATOM 888 N N . SER A 1 111 ? 43.600 -3.215 -26.384 1.00 50.03 111 SER A N 1
ATOM 889 C CA . SER A 1 111 ? 44.845 -2.955 -25.647 1.00 50.03 111 SER A CA 1
ATOM 890 C C . SER A 1 111 ? 44.962 -3.813 -24.386 1.00 50.03 111 SER A C 1
ATOM 892 O O . SER A 1 111 ? 44.619 -3.401 -23.283 1.00 50.03 111 SER A O 1
ATOM 894 N N . MET A 1 112 ? 45.389 -5.054 -24.641 1.00 53.25 112 MET A N 1
ATOM 895 C CA . MET A 1 112 ? 46.325 -5.929 -23.906 1.00 53.25 112 MET A CA 1
ATOM 896 C C . MET A 1 112 ? 46.435 -5.903 -22.349 1.00 53.25 112 MET A C 1
ATOM 898 O O . MET A 1 112 ? 46.381 -4.855 -21.713 1.00 53.25 112 MET A O 1
ATOM 902 N N . PRO A 1 113 ? 46.702 -7.068 -21.711 1.00 57.88 113 PRO A N 1
ATOM 903 C CA . PRO A 1 113 ? 46.682 -7.241 -20.250 1.00 57.88 113 PRO A CA 1
ATOM 904 C C . PRO A 1 113 ? 48.079 -7.267 -19.572 1.00 57.88 113 PRO A C 1
ATOM 906 O O . PRO A 1 113 ? 49.105 -7.102 -20.227 1.00 57.88 113 PRO A O 1
ATOM 909 N N . ALA A 1 114 ? 48.074 -7.626 -18.273 1.00 43.94 114 ALA A N 1
ATOM 910 C CA . ALA A 1 114 ? 49.193 -7.833 -17.324 1.00 43.94 114 ALA A CA 1
ATOM 911 C C . ALA A 1 114 ? 49.643 -6.564 -16.552 1.00 43.94 114 ALA A C 1
ATOM 913 O O . ALA A 1 114 ? 49.531 -5.452 -17.051 1.00 43.94 114 ALA A O 1
ATOM 914 N N . ASP A 1 115 ? 50.101 -6.644 -15.294 1.00 44.19 115 ASP A N 1
ATOM 915 C CA . ASP A 1 115 ? 50.705 -7.791 -14.587 1.00 44.19 115 ASP A CA 1
ATOM 916 C C . ASP A 1 115 ? 50.386 -7.782 -13.061 1.00 44.19 115 ASP A C 1
ATOM 918 O O . ASP A 1 115 ? 50.340 -6.699 -12.469 1.00 44.19 115 ASP A O 1
ATOM 922 N N . PRO A 1 116 ? 50.158 -8.932 -12.381 1.00 60.09 116 PRO A N 1
ATOM 923 C CA . PRO A 1 116 ? 49.854 -8.971 -10.948 1.00 60.09 116 PRO A CA 1
ATOM 924 C C . PRO A 1 116 ? 51.060 -9.392 -10.084 1.00 60.09 116 PRO A C 1
ATOM 926 O O . PRO A 1 116 ? 51.574 -10.501 -10.218 1.00 60.09 116 PRO A O 1
ATOM 929 N N . THR A 1 117 ? 51.469 -8.588 -9.091 1.00 49.75 117 THR A N 1
ATOM 930 C CA . THR A 1 117 ? 52.351 -9.069 -7.998 1.00 49.75 117 THR A CA 1
ATOM 931 C C . THR A 1 117 ? 52.166 -8.294 -6.673 1.00 49.75 117 THR A C 1
ATOM 933 O O . THR A 1 117 ? 52.407 -7.089 -6.643 1.00 49.75 117 THR A O 1
ATOM 936 N N . PRO A 1 118 ? 51.802 -8.956 -5.550 1.00 63.12 118 PRO A N 1
ATOM 937 C CA . PRO A 1 118 ? 51.893 -8.418 -4.180 1.00 63.12 118 PRO A C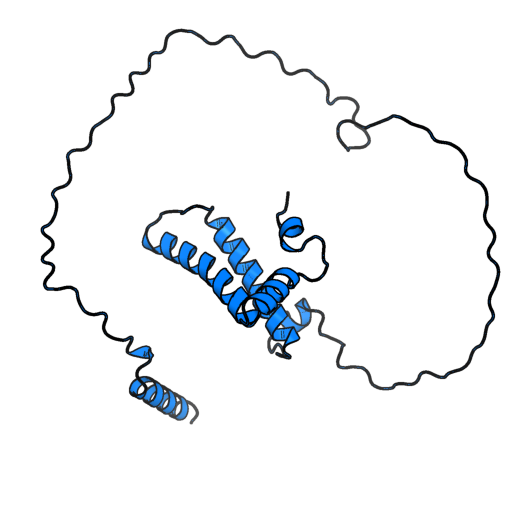A 1
ATOM 938 C C . PRO A 1 118 ? 53.261 -8.757 -3.539 1.00 63.12 118 PRO A C 1
ATOM 940 O O . PRO A 1 118 ? 53.821 -9.810 -3.860 1.00 63.12 118 PRO A O 1
ATOM 943 N N . PRO A 1 119 ? 53.840 -7.926 -2.639 1.00 50.41 119 PRO A N 1
ATOM 944 C CA . PRO A 1 119 ? 53.603 -8.026 -1.174 1.00 50.41 119 PRO A CA 1
ATOM 945 C C . PRO A 1 119 ? 53.691 -6.627 -0.471 1.00 50.41 119 PRO A C 1
ATOM 947 O O . PRO A 1 119 ? 53.595 -5.621 -1.161 1.00 50.41 119 PRO A O 1
ATOM 950 N N . VAL A 1 120 ? 53.824 -6.378 0.850 1.00 52.47 120 VAL A N 1
ATOM 951 C CA . VAL A 1 120 ? 54.123 -7.141 2.095 1.00 52.47 120 VAL A CA 1
ATOM 952 C C . VAL A 1 120 ? 53.316 -6.514 3.267 1.00 52.47 120 VAL A C 1
ATOM 954 O O . VAL A 1 120 ? 53.246 -5.285 3.321 1.00 52.47 120 VAL A O 1
ATOM 957 N N . PRO A 1 121 ? 52.767 -7.267 4.247 1.00 59.59 121 PRO A N 1
ATOM 958 C CA . PRO A 1 121 ? 52.061 -6.680 5.397 1.00 59.59 121 PRO A CA 1
ATOM 959 C C . PRO A 1 121 ? 53.006 -6.122 6.482 1.00 59.59 121 PRO A C 1
ATOM 961 O O . PRO A 1 121 ? 54.082 -6.669 6.731 1.00 59.59 121 PRO A O 1
ATOM 964 N N . LYS A 1 122 ? 52.571 -5.061 7.178 1.00 51.47 122 LYS A N 1
ATOM 965 C CA . LYS A 1 122 ? 53.211 -4.477 8.377 1.00 51.47 122 LYS A CA 1
ATOM 966 C C . LYS A 1 122 ? 52.145 -4.045 9.410 1.00 51.47 122 LYS A C 1
ATOM 968 O O . LYS A 1 122 ? 50.968 -4.036 9.063 1.00 51.47 122 LYS A O 1
ATOM 973 N N . PRO A 1 123 ? 52.522 -3.867 10.692 1.00 49.38 123 PRO A N 1
ATOM 974 C CA . PRO A 1 123 ? 51.851 -4.586 11.778 1.00 49.38 123 PRO A CA 1
ATOM 975 C C . PRO A 1 123 ? 50.652 -3.870 12.405 1.00 49.38 123 PRO A C 1
ATOM 977 O O . PRO A 1 123 ? 50.460 -2.668 12.243 1.00 49.38 123 PRO A O 1
ATOM 980 N N . MET A 1 124 ? 49.906 -4.650 13.193 1.00 50.56 124 MET A N 1
ATOM 981 C CA . MET A 1 124 ? 48.885 -4.180 14.127 1.00 50.56 124 MET A CA 1
ATOM 982 C C . MET A 1 124 ? 49.423 -3.060 15.028 1.00 50.56 124 MET A C 1
ATOM 984 O O . MET A 1 124 ? 50.496 -3.190 15.620 1.00 50.56 124 MET A O 1
ATOM 988 N N . VAL A 1 125 ? 48.623 -2.007 15.176 1.00 47.22 125 VAL A N 1
ATOM 989 C CA . VAL A 1 125 ? 48.636 -1.120 16.340 1.00 47.22 125 VAL A CA 1
ATOM 990 C C . VAL A 1 125 ? 47.238 -1.222 16.929 1.00 47.22 125 VAL A C 1
ATOM 992 O O . VAL A 1 125 ? 46.263 -1.008 16.211 1.00 47.22 125 VAL A O 1
ATOM 995 N N . ASP A 1 126 ? 47.169 -1.632 18.188 1.00 47.31 126 ASP A N 1
ATOM 996 C CA . ASP A 1 126 ? 45.922 -1.892 18.902 1.00 47.31 126 ASP A CA 1
ATOM 997 C C . ASP A 1 126 ? 45.530 -0.707 19.801 1.00 47.31 126 ASP A C 1
ATOM 999 O O . ASP A 1 126 ? 46.346 0.179 20.061 1.00 47.31 126 ASP A O 1
ATOM 1003 N N . ASP A 1 127 ? 44.292 -0.762 20.290 1.00 46.03 127 ASP A N 1
ATOM 1004 C CA . ASP A 1 127 ? 43.730 -0.015 21.422 1.00 46.03 127 ASP A CA 1
ATOM 1005 C C . ASP A 1 127 ? 43.649 1.525 21.355 1.00 46.03 127 ASP A C 1
ATOM 1007 O O . ASP A 1 127 ? 44.614 2.273 21.530 1.00 46.03 127 ASP A O 1
ATOM 1011 N N . GLY A 1 128 ? 42.407 2.017 21.255 1.00 45.47 128 GLY A N 1
ATOM 1012 C CA . G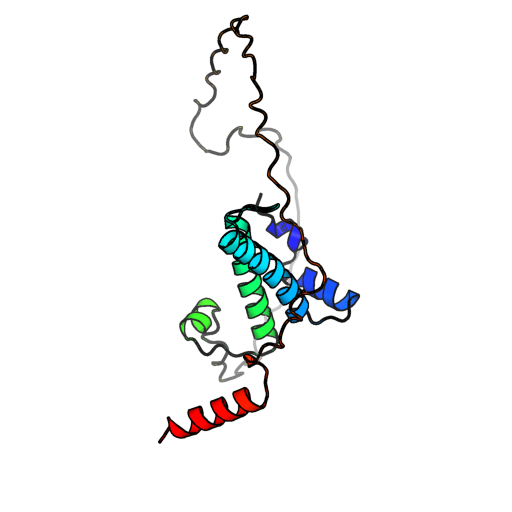LY A 1 128 ? 42.085 3.434 21.432 1.00 45.47 128 GLY A CA 1
ATOM 1013 C C . GLY A 1 128 ? 40.630 3.803 21.136 1.00 45.47 128 GLY A C 1
ATOM 1014 O O . GLY A 1 128 ? 40.404 4.737 20.370 1.00 45.47 128 GLY A O 1
ATOM 1015 N N . GLU A 1 129 ? 39.640 3.094 21.700 1.00 55.56 129 GLU A N 1
ATOM 1016 C CA . GLU A 1 129 ? 38.222 3.472 21.548 1.00 55.56 129 GLU A CA 1
ATOM 1017 C C . GLU A 1 129 ? 37.956 4.906 22.058 1.00 55.56 129 GLU A C 1
ATOM 1019 O O . GLU A 1 129 ? 38.152 5.188 23.246 1.00 55.56 129 GLU A O 1
ATOM 1024 N N . PRO A 1 130 ? 37.446 5.825 21.214 1.00 53.34 130 PRO A N 1
ATOM 1025 C CA . PRO A 1 130 ? 36.983 7.120 21.679 1.00 53.34 130 PRO A CA 1
ATOM 1026 C C . PRO A 1 130 ? 35.568 6.989 22.257 1.00 53.34 130 PRO A C 1
ATOM 1028 O O . PRO A 1 130 ? 34.576 6.950 21.524 1.00 53.34 130 PRO A O 1
ATOM 1031 N N . CYS A 1 131 ? 35.457 6.985 23.588 1.00 53.47 131 CYS A N 1
ATOM 1032 C CA . CYS A 1 131 ? 34.181 7.245 24.254 1.00 53.47 131 CYS A CA 1
ATOM 1033 C C . CYS A 1 131 ? 33.604 8.580 23.753 1.00 53.47 131 CYS A C 1
ATOM 1035 O O . CYS A 1 131 ? 34.182 9.635 24.009 1.00 53.47 131 CYS A O 1
ATOM 1037 N N . CYS A 1 132 ? 32.442 8.512 23.091 1.00 56.12 132 CYS A N 1
ATOM 1038 C CA . CYS A 1 132 ? 31.724 9.621 22.443 1.00 56.12 132 CYS A CA 1
ATOM 1039 C C . CYS A 1 132 ? 32.387 10.124 21.141 1.00 56.12 132 CYS A C 1
ATOM 1041 O O . CYS A 1 132 ? 33.341 10.897 21.157 1.00 56.12 132 CYS A O 1
ATOM 1043 N N . GLY A 1 133 ? 31.820 9.741 19.989 1.00 48.78 133 GLY A N 1
ATOM 1044 C CA . GLY A 1 133 ? 32.336 10.048 18.647 1.00 48.78 133 GLY A CA 1
ATOM 1045 C C . GLY A 1 133 ? 32.205 11.508 18.186 1.00 48.78 133 GLY A C 1
ATOM 1046 O O . GLY A 1 133 ? 31.524 11.780 17.200 1.00 48.78 133 GLY A O 1
ATOM 1047 N N . HIS A 1 134 ? 32.894 12.439 18.850 1.00 45.62 134 HIS A N 1
ATOM 1048 C CA . HIS A 1 134 ? 33.129 13.798 18.354 1.00 45.62 134 HIS A CA 1
ATOM 1049 C C . HIS A 1 134 ? 34.614 14.180 18.475 1.00 45.62 134 HIS A C 1
ATOM 1051 O O . HIS A 1 134 ? 35.153 14.186 19.583 1.00 45.62 134 HIS A O 1
ATOM 1057 N N . PRO A 1 135 ? 35.292 14.549 17.371 1.00 44.84 135 PRO A N 1
ATOM 1058 C CA . PRO A 1 135 ? 36.668 15.019 17.443 1.00 44.84 135 PRO A CA 1
ATOM 1059 C C . PRO A 1 135 ? 36.716 16.430 18.049 1.00 44.84 135 PRO A C 1
ATOM 1061 O O . PRO A 1 135 ? 36.246 17.386 17.435 1.00 44.84 135 PRO A O 1
ATOM 1064 N N . GLY A 1 136 ? 37.331 16.567 19.230 1.00 47.75 136 GLY A N 1
ATOM 1065 C CA . GLY A 1 136 ? 37.820 17.861 19.726 1.00 47.75 136 GLY A CA 1
ATOM 1066 C C . GLY A 1 136 ? 37.211 18.438 21.010 1.00 47.75 136 GLY A C 1
ATOM 1067 O O . GLY A 1 136 ? 37.223 19.658 21.144 1.00 47.75 136 GLY A O 1
ATOM 1068 N N . ASN A 1 137 ? 36.710 17.638 21.967 1.00 44.88 137 ASN A N 1
ATOM 1069 C CA . ASN A 1 137 ? 36.265 18.192 23.260 1.00 44.88 137 ASN A CA 1
ATOM 1070 C C . ASN A 1 137 ? 36.619 17.326 24.493 1.00 44.88 137 ASN A C 1
ATOM 1072 O O . ASN A 1 137 ? 35.892 16.406 24.861 1.00 44.88 137 ASN A O 1
ATOM 1076 N N . ASN A 1 138 ? 37.716 17.663 25.181 1.00 53.72 138 ASN A N 1
ATOM 1077 C CA . ASN A 1 138 ? 38.258 16.917 26.332 1.00 53.72 138 ASN A CA 1
ATOM 1078 C C . ASN A 1 138 ? 37.585 17.262 27.688 1.00 53.72 138 ASN A C 1
ATOM 1080 O O . ASN A 1 138 ? 38.276 17.358 28.701 1.00 53.72 138 ASN A O 1
ATOM 1084 N N . GLN A 1 139 ? 36.266 17.501 27.734 1.00 55.12 139 GLN A N 1
ATOM 1085 C CA . GLN A 1 139 ? 35.571 17.972 28.956 1.00 55.12 139 GLN A CA 1
ATOM 1086 C C . GLN A 1 139 ? 34.257 17.242 29.316 1.00 55.12 139 GLN A C 1
ATOM 1088 O O . GLN A 1 139 ? 33.534 17.683 30.202 1.00 55.12 139 GLN A O 1
ATOM 1093 N N . CYS A 1 140 ? 33.930 16.101 28.700 1.00 53.03 140 CYS A N 1
ATOM 1094 C CA . CYS A 1 140 ? 32.631 15.430 28.907 1.00 53.03 140 CYS A CA 1
ATOM 1095 C C . CYS A 1 140 ? 32.544 14.424 30.081 1.00 53.03 140 CYS A C 1
ATOM 1097 O O . CYS A 1 140 ? 31.669 13.562 30.064 1.00 53.03 140 CYS A O 1
ATOM 1099 N N . CYS A 1 141 ? 33.395 14.535 31.110 1.00 50.88 141 CYS A N 1
ATOM 1100 C CA . CYS A 1 141 ? 33.413 13.613 32.261 1.00 50.88 141 CYS A CA 1
ATOM 1101 C C . CYS A 1 141 ? 33.398 14.323 33.631 1.0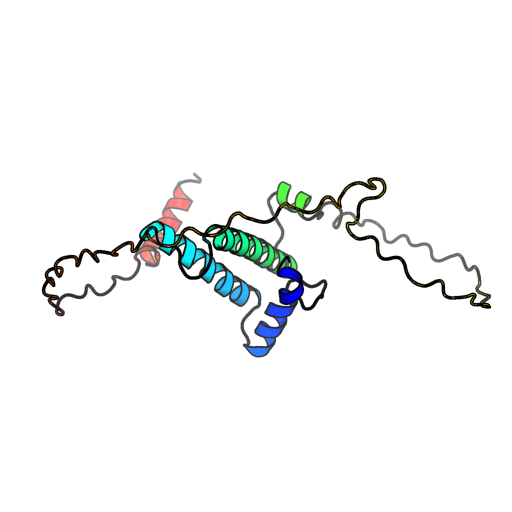0 50.88 141 CYS A C 1
ATOM 1103 O O . CYS A 1 141 ? 34.189 13.985 34.511 1.00 50.88 141 CYS A O 1
ATOM 1105 N N . GLU A 1 142 ? 32.485 15.274 33.849 1.00 49.62 142 GLU A N 1
ATOM 1106 C CA . GLU A 1 142 ? 32.112 15.659 35.219 1.00 49.62 142 GLU A CA 1
ATOM 1107 C C . GLU A 1 142 ? 31.034 14.707 35.756 1.00 49.62 142 GLU A C 1
ATOM 1109 O O . GLU A 1 142 ? 29.968 14.530 35.162 1.00 49.62 142 GLU A O 1
ATOM 1114 N N . ALA A 1 143 ? 31.330 14.056 36.882 1.00 53.69 143 ALA A N 1
ATOM 1115 C CA . ALA A 1 143 ? 30.426 13.103 37.511 1.00 53.69 143 ALA A CA 1
ATOM 1116 C C . ALA A 1 143 ? 29.174 13.807 38.058 1.00 53.69 143 ALA A C 1
ATOM 1118 O O . ALA A 1 143 ? 29.272 14.778 38.811 1.00 53.69 143 ALA A O 1
ATOM 1119 N N . ALA A 1 144 ? 27.992 13.279 37.733 1.00 55.50 144 ALA A N 1
ATOM 1120 C CA . ALA A 1 144 ? 26.742 13.772 38.300 1.00 55.50 144 ALA A CA 1
ATOM 1121 C C . ALA A 1 144 ? 26.748 13.621 39.839 1.00 55.50 144 ALA A C 1
ATOM 1123 O O . ALA A 1 144 ? 27.093 12.545 40.340 1.00 55.50 144 ALA A O 1
ATOM 1124 N N . PRO A 1 145 ? 26.355 14.656 40.607 1.00 60.16 145 PRO A N 1
ATOM 1125 C CA . PRO A 1 145 ? 26.300 14.561 42.061 1.00 60.16 145 PRO A CA 1
ATOM 1126 C C . PRO A 1 145 ? 25.237 13.537 42.505 1.00 60.16 145 PRO A C 1
ATOM 1128 O O . PRO A 1 145 ? 24.189 13.417 41.863 1.00 60.16 145 PRO A O 1
ATOM 1131 N N . PRO A 1 146 ? 25.471 12.797 43.606 1.00 63.69 146 PRO A N 1
ATOM 1132 C CA . PRO A 1 146 ? 24.551 11.764 44.066 1.00 63.69 146 PRO A CA 1
ATOM 1133 C C . PRO A 1 146 ? 23.201 12.350 44.497 1.00 63.69 146 PRO A C 1
ATOM 1135 O O . PRO A 1 146 ? 23.125 13.410 45.122 1.00 63.69 146 PRO A O 1
ATOM 1138 N N . ALA A 1 147 ? 22.124 11.626 44.185 1.00 63.34 147 ALA A N 1
ATOM 1139 C CA . ALA A 1 147 ? 20.766 12.018 44.542 1.00 63.34 147 ALA A CA 1
ATOM 1140 C C . ALA A 1 147 ? 20.561 12.066 46.074 1.00 63.34 147 ALA A C 1
ATOM 1142 O O . ALA A 1 147 ? 21.120 11.234 46.795 1.00 63.34 147 ALA A O 1
ATOM 1143 N N . PRO A 1 148 ? 19.736 12.998 46.593 1.00 63.16 148 PRO A N 1
ATOM 1144 C CA . PRO A 1 148 ? 19.435 13.067 48.019 1.00 63.16 148 PRO A CA 1
ATOM 1145 C C . PRO A 1 148 ? 18.649 11.827 48.490 1.00 63.16 148 PRO A C 1
ATOM 1147 O O . PRO A 1 148 ? 17.849 11.279 47.725 1.00 63.16 148 PRO A O 1
ATOM 1150 N N . PRO A 1 149 ? 18.826 11.389 49.751 1.00 61.97 149 PRO A N 1
ATOM 1151 C CA . PRO A 1 149 ? 18.156 10.203 50.273 1.00 61.97 149 PRO A CA 1
ATOM 1152 C C . PRO A 1 149 ? 16.634 10.384 50.321 1.00 61.97 149 PRO A C 1
ATOM 1154 O O . PRO A 1 149 ? 16.118 11.449 50.673 1.00 61.97 149 PRO A O 1
ATOM 1157 N N . ALA A 1 150 ? 15.912 9.313 49.990 1.00 50.88 150 ALA A N 1
ATOM 1158 C CA . ALA A 1 150 ? 14.457 9.289 50.036 1.00 50.88 150 ALA A CA 1
ATOM 1159 C C . ALA A 1 150 ? 13.950 9.516 51.469 1.00 50.88 150 ALA A C 1
ATOM 1161 O O . ALA A 1 150 ? 14.385 8.849 52.407 1.00 50.88 150 ALA A O 1
ATOM 1162 N N . ARG A 1 151 ? 12.991 10.434 51.639 1.00 53.28 151 ARG A N 1
ATOM 1163 C CA . ARG A 1 151 ? 12.255 10.565 52.901 1.00 53.28 151 ARG A CA 1
ATOM 1164 C C . ARG A 1 151 ? 11.264 9.413 53.027 1.00 53.28 151 ARG A C 1
ATOM 1166 O O . ARG A 1 151 ? 10.334 9.306 52.229 1.00 53.28 151 ARG A O 1
ATOM 1173 N N . GLU A 1 152 ? 11.441 8.588 54.049 1.00 49.59 152 GLU A N 1
ATOM 1174 C CA . GLU A 1 152 ? 10.413 7.648 54.488 1.00 49.59 152 GLU A CA 1
ATOM 1175 C C . GLU A 1 152 ? 9.177 8.419 54.986 1.00 49.59 152 GLU A C 1
ATOM 1177 O O . GLU A 1 152 ? 9.312 9.434 55.671 1.00 49.59 152 GLU A O 1
ATOM 1182 N N . GLY A 1 153 ? 7.970 7.930 54.669 1.00 57.62 153 GLY A N 1
ATOM 1183 C CA . GLY A 1 153 ? 6.740 8.403 55.320 1.00 57.62 153 GLY A CA 1
ATOM 1184 C C . GLY A 1 153 ? 5.719 9.187 54.481 1.00 57.62 153 GLY A C 1
ATOM 1185 O O . GLY A 1 153 ? 5.167 10.161 54.977 1.00 57.62 153 GLY A O 1
ATOM 1186 N N . GLU A 1 154 ? 5.355 8.728 53.278 1.00 45.28 154 GLU A N 1
ATOM 1187 C CA . GLU A 1 154 ? 4.030 9.037 52.698 1.00 45.28 154 GLU A CA 1
ATOM 1188 C C . GLU A 1 154 ? 3.310 7.756 52.238 1.00 45.28 154 GLU A C 1
ATOM 1190 O O . GLU A 1 154 ? 3.370 7.348 51.075 1.00 45.28 154 GLU A O 1
ATOM 1195 N N . GLN A 1 155 ? 2.563 7.125 53.151 1.00 52.47 155 GLN A N 1
ATOM 1196 C CA . GLN A 1 155 ? 1.578 6.105 52.779 1.00 52.47 155 GLN A CA 1
ATOM 1197 C C . GLN A 1 155 ? 0.387 6.766 52.068 1.00 52.47 155 GLN A C 1
ATOM 1199 O O . GLN A 1 155 ? -0.621 7.119 52.679 1.00 52.47 155 GLN A O 1
ATOM 1204 N N . ARG A 1 156 ? 0.478 6.921 50.743 1.00 51.41 156 ARG A N 1
ATOM 1205 C CA . ARG A 1 156 ? -0.670 7.325 49.920 1.00 51.41 156 ARG A CA 1
ATOM 1206 C C . ARG A 1 156 ? -1.687 6.187 49.822 1.00 51.41 156 ARG A C 1
ATOM 1208 O O . ARG A 1 156 ? -1.608 5.354 48.916 1.00 51.41 156 ARG A O 1
ATOM 1215 N N . GLU A 1 157 ? -2.683 6.194 50.708 1.00 53.75 157 GLU A N 1
ATOM 1216 C CA . GLU A 1 157 ? -3.895 5.379 50.571 1.00 53.75 157 GLU A CA 1
ATOM 1217 C C . GLU A 1 157 ? -4.564 5.627 49.206 1.00 53.75 157 GLU A C 1
ATOM 1219 O O . GLU A 1 157 ? -5.287 6.606 48.994 1.00 53.75 157 GLU A O 1
ATOM 1224 N N . LYS A 1 158 ? -4.375 4.704 48.257 1.00 53.38 158 LYS A N 1
ATOM 1225 C CA . LYS A 1 158 ? -5.108 4.705 46.987 1.00 53.38 158 LYS A CA 1
ATOM 1226 C C . LYS A 1 158 ? -6.557 4.269 47.227 1.00 53.38 158 LYS A C 1
ATOM 1228 O O . LYS A 1 158 ? -6.915 3.123 46.963 1.00 53.38 158 LYS A O 1
ATOM 1233 N N . LYS A 1 159 ? -7.411 5.195 47.683 1.00 53.88 159 LYS A N 1
ATOM 1234 C CA . LYS A 1 159 ? -8.871 4.997 47.754 1.00 53.88 159 LYS A CA 1
ATOM 1235 C C . LYS A 1 159 ? -9.436 4.715 46.359 1.00 53.88 159 LYS A C 1
ATOM 1237 O O . LYS A 1 159 ? -9.767 5.628 45.602 1.00 53.88 159 LYS A O 1
ATOM 1242 N N . GLN A 1 160 ? -9.561 3.430 46.020 1.00 59.56 160 GLN A N 1
ATOM 1243 C CA . GLN A 1 160 ? -10.224 2.973 44.803 1.00 59.56 160 GLN A CA 1
ATOM 1244 C C . GLN A 1 160 ? -11.696 3.401 44.829 1.00 59.56 160 GLN A C 1
ATOM 1246 O O . GLN A 1 160 ? -12.533 2.778 45.484 1.00 59.56 160 GLN A O 1
ATOM 1251 N N . ARG A 1 161 ? -12.035 4.451 44.074 1.00 59.44 161 ARG A N 1
ATOM 1252 C CA . ARG A 1 161 ? -13.429 4.805 43.780 1.00 59.44 161 ARG A CA 1
ATOM 1253 C C . ARG A 1 161 ? -14.058 3.706 42.918 1.00 59.44 161 ARG A C 1
ATOM 1255 O O . ARG A 1 161 ? -13.991 3.763 41.690 1.00 59.44 161 ARG A O 1
ATOM 1262 N N . ARG A 1 162 ? -14.686 2.715 43.559 1.00 63.88 162 ARG A N 1
ATOM 1263 C CA . ARG A 1 162 ? -15.558 1.746 42.881 1.00 63.88 162 ARG A CA 1
ATOM 1264 C C . ARG A 1 162 ? -16.686 2.515 42.190 1.00 63.88 162 ARG A C 1
ATOM 1266 O O . ARG A 1 162 ? -17.487 3.167 42.854 1.00 63.88 162 ARG A O 1
ATOM 1273 N N . ARG A 1 163 ? -16.729 2.474 40.855 1.00 67.75 163 ARG A N 1
ATOM 1274 C CA . ARG A 1 163 ? -17.867 3.007 40.091 1.00 67.75 163 ARG A CA 1
ATOM 1275 C C . ARG A 1 163 ? -19.084 2.094 40.313 1.00 67.75 163 ARG A C 1
ATOM 1277 O O . ARG A 1 163 ? -18.890 0.879 40.389 1.00 67.75 163 ARG A O 1
ATOM 1284 N N . PRO A 1 164 ? -20.310 2.637 40.407 1.00 71.06 164 PRO A N 1
ATOM 1285 C CA . PRO A 1 164 ? -21.509 1.813 40.505 1.00 71.06 164 PRO A CA 1
ATOM 1286 C C . PRO A 1 164 ? -21.667 0.935 39.248 1.00 71.06 164 PRO A C 1
ATOM 1288 O O . PRO A 1 164 ? -21.272 1.361 38.156 1.00 71.06 164 PRO A O 1
ATOM 1291 N N . PRO A 1 165 ? -22.225 -0.283 39.376 1.00 66.69 165 PRO A N 1
ATOM 1292 C CA . PRO A 1 165 ? -22.454 -1.161 38.237 1.00 66.69 165 PRO A CA 1
ATOM 1293 C C . PRO A 1 165 ? -23.433 -0.512 37.252 1.00 66.69 165 PRO A C 1
ATOM 1295 O O . PRO A 1 165 ? -24.484 -0.002 37.637 1.00 66.69 165 PRO A O 1
ATOM 1298 N N . ARG A 1 166 ? -23.080 -0.525 35.963 1.00 71.56 166 ARG A N 1
ATOM 1299 C CA . ARG A 1 166 ? -23.935 0.008 34.897 1.00 71.56 166 ARG A CA 1
ATOM 1300 C C . ARG A 1 166 ? -25.139 -0.929 34.704 1.00 71.56 166 ARG A C 1
ATOM 1302 O O . ARG A 1 166 ? -24.907 -2.134 34.582 1.00 71.56 166 ARG A O 1
ATOM 1309 N N . PRO A 1 167 ? -26.385 -0.424 34.632 1.00 65.25 167 PRO A N 1
ATOM 1310 C CA . PRO A 1 167 ? -27.536 -1.253 34.289 1.00 65.25 167 PRO A CA 1
ATOM 1311 C C . PRO A 1 167 ? -27.306 -1.960 32.949 1.00 65.25 167 PRO A C 1
ATOM 1313 O O . PRO A 1 167 ? -26.886 -1.324 31.978 1.00 65.25 167 PRO A O 1
ATOM 1316 N N . ARG A 1 168 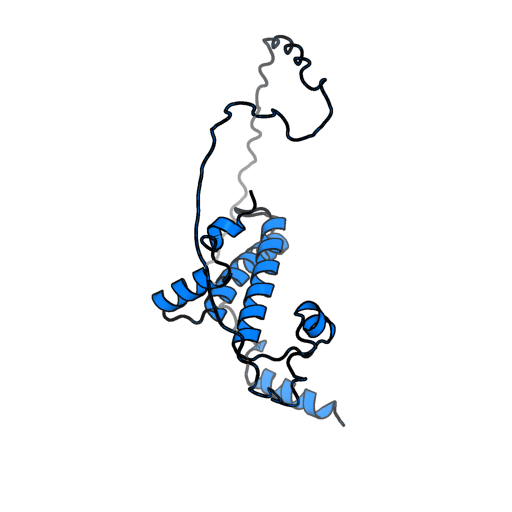? -27.561 -3.272 32.895 1.00 60.34 168 ARG A N 1
ATOM 1317 C CA . ARG A 1 168 ? -27.604 -4.005 31.625 1.00 60.34 168 ARG A CA 1
ATOM 1318 C C . ARG A 1 168 ? -28.925 -3.676 30.937 1.00 60.34 168 ARG A C 1
ATOM 1320 O O . ARG A 1 168 ? -29.984 -3.874 31.525 1.00 60.34 168 ARG A O 1
ATOM 1327 N N . VAL A 1 169 ? -28.848 -3.171 29.711 1.00 71.25 169 VAL A N 1
ATOM 1328 C CA . VAL A 1 169 ? -30.014 -3.064 28.827 1.00 71.25 169 VAL A CA 1
ATOM 1329 C C . VAL A 1 169 ? -30.377 -4.488 28.385 1.00 71.25 169 VAL A C 1
ATOM 1331 O O . VAL A 1 169 ? -29.459 -5.218 28.002 1.00 71.25 169 VAL A O 1
ATOM 1334 N N . PRO A 1 170 ? -31.652 -4.912 28.449 1.00 62.12 170 PRO A N 1
ATOM 1335 C CA . PRO A 1 170 ? -32.071 -6.189 27.883 1.00 62.12 170 PRO A CA 1
ATOM 1336 C C . PRO A 1 170 ? -31.766 -6.222 26.383 1.00 62.12 170 PRO A C 1
ATOM 1338 O O . PRO A 1 170 ? -32.174 -5.321 25.650 1.00 62.12 170 PRO A O 1
ATOM 1341 N N . GLN A 1 171 ? -31.037 -7.241 25.932 1.00 60.06 171 GLN A N 1
ATOM 1342 C CA . GLN A 1 171 ? -30.928 -7.539 24.509 1.00 60.06 171 GLN A CA 1
ATOM 1343 C C . GLN A 1 171 ? -32.135 -8.395 24.127 1.00 60.06 171 GLN A C 1
ATOM 1345 O O . GLN A 1 171 ? -32.320 -9.477 24.677 1.00 60.06 171 GLN A O 1
ATOM 1350 N N . ASN A 1 172 ? -32.965 -7.884 23.219 1.00 61.50 172 ASN A N 1
ATOM 1351 C CA . ASN A 1 172 ? -33.963 -8.693 22.531 1.00 61.50 172 ASN A CA 1
ATOM 1352 C C . ASN A 1 172 ? -33.268 -9.288 21.303 1.00 61.50 172 ASN A C 1
ATOM 1354 O O . ASN A 1 172 ? -33.080 -8.586 20.308 1.00 61.50 172 ASN A O 1
ATOM 1358 N N . ASP A 1 173 ? -32.852 -10.550 21.394 1.00 60.81 173 ASP A N 1
ATOM 1359 C CA . ASP A 1 173 ? -32.032 -11.201 20.362 1.00 60.81 173 ASP A CA 1
ATOM 1360 C C . ASP A 1 173 ? -32.805 -11.498 19.054 1.00 60.81 173 ASP A C 1
ATOM 1362 O O . ASP A 1 173 ? -32.194 -11.754 18.018 1.00 60.81 173 ASP A O 1
ATOM 1366 N N . ASP A 1 174 ? -34.136 -11.354 19.055 1.00 61.12 174 ASP A N 1
ATOM 1367 C CA . ASP A 1 174 ? -35.023 -11.612 17.906 1.00 61.12 174 ASP A CA 1
ATOM 1368 C C . ASP A 1 174 ? -35.001 -10.527 16.805 1.00 61.12 174 ASP A C 1
ATOM 1370 O O . ASP A 1 174 ? -35.729 -10.626 15.819 1.00 61.12 174 ASP A O 1
ATOM 1374 N N . ASN A 1 175 ? -34.205 -9.462 16.957 1.00 59.78 175 ASN A N 1
ATOM 1375 C CA . ASN A 1 175 ? -34.090 -8.374 15.974 1.00 59.78 175 ASN A CA 1
ATOM 1376 C C . ASN A 1 175 ? -32.629 -7.968 15.722 1.00 59.78 175 ASN A C 1
ATOM 1378 O O . ASN A 1 175 ? -32.259 -6.795 15.809 1.00 59.78 175 ASN A O 1
ATOM 1382 N N . ILE A 1 176 ? -31.783 -8.937 15.364 1.00 56.28 176 ILE A N 1
ATOM 1383 C CA . ILE A 1 176 ? -30.523 -8.636 14.675 1.00 56.28 176 ILE A CA 1
ATOM 1384 C C . ILE A 1 176 ? -30.883 -8.191 13.247 1.00 56.28 176 ILE A C 1
ATOM 1386 O O . ILE A 1 176 ? -31.376 -9.018 12.476 1.00 56.28 176 ILE A O 1
ATOM 1390 N N . PRO A 1 177 ? -30.655 -6.923 12.849 1.00 59.22 177 PRO A N 1
ATOM 1391 C CA . PRO A 1 177 ? -30.866 -6.524 11.467 1.00 59.22 177 PRO A CA 1
ATOM 1392 C C . PRO A 1 177 ? -29.858 -7.273 10.595 1.00 59.22 177 PRO A C 1
ATOM 1394 O O . PRO A 1 177 ? -28.653 -7.018 10.664 1.00 59.22 177 PRO A O 1
ATOM 1397 N N . ILE A 1 178 ? -30.357 -8.205 9.779 1.00 61.50 178 ILE A N 1
ATOM 1398 C CA . ILE A 1 178 ? -29.574 -8.852 8.725 1.00 61.50 178 ILE A CA 1
ATOM 1399 C C . ILE A 1 178 ? -28.946 -7.730 7.903 1.00 61.50 178 ILE A C 1
ATOM 1401 O O . ILE A 1 178 ? -29.660 -6.852 7.414 1.00 61.50 178 ILE A O 1
ATOM 1405 N N . ALA A 1 179 ? -27.616 -7.731 7.802 1.00 60.38 179 ALA A N 1
ATOM 1406 C CA . ALA A 1 179 ? -26.887 -6.683 7.107 1.00 60.38 179 ALA A CA 1
ATOM 1407 C C . ALA A 1 179 ? -27.379 -6.612 5.657 1.00 60.38 179 ALA A C 1
ATOM 1409 O O . ALA A 1 179 ? -27.098 -7.501 4.853 1.00 60.38 179 ALA A O 1
ATOM 1410 N N . THR A 1 180 ? -28.147 -5.569 5.336 1.00 65.06 180 THR A N 1
ATOM 1411 C CA . THR A 1 180 ? -28.647 -5.349 3.980 1.00 65.06 180 THR A CA 1
ATOM 1412 C C . THR A 1 180 ? -27.448 -5.253 3.040 1.00 65.06 180 THR A C 1
ATOM 1414 O O . THR A 1 180 ? -26.546 -4.460 3.340 1.00 65.06 180 THR A O 1
ATOM 1417 N N . PRO A 1 181 ? -27.406 -6.029 1.940 1.00 68.88 181 PRO A N 1
ATOM 1418 C CA . PRO A 1 181 ? -26.271 -6.020 1.024 1.00 68.88 181 PRO A CA 1
ATOM 1419 C C . PRO A 1 181 ? -25.998 -4.595 0.534 1.00 68.88 181 PRO A C 1
ATOM 1421 O O . PRO A 1 181 ? -26.935 -3.829 0.291 1.00 68.88 181 PRO A O 1
ATOM 1424 N N . ASP A 1 182 ? -24.718 -4.221 0.434 1.00 71.38 182 ASP A N 1
ATOM 1425 C CA . ASP A 1 182 ? -24.336 -2.852 0.087 1.00 71.38 182 ASP A CA 1
ATOM 1426 C C . ASP A 1 182 ? -24.835 -2.516 -1.323 1.00 71.38 182 ASP A C 1
ATOM 1428 O O . ASP A 1 182 ? -24.294 -2.972 -2.331 1.00 71.38 182 ASP A O 1
ATOM 1432 N N . ARG A 1 183 ? -25.877 -1.679 -1.380 1.00 74.12 183 ARG A N 1
ATOM 1433 C CA . ARG A 1 183 ? -26.570 -1.263 -2.606 1.00 74.12 183 ARG A CA 1
ATOM 1434 C C . ARG A 1 183 ? -25.647 -0.551 -3.607 1.00 74.12 183 ARG A C 1
ATOM 1436 O O . ARG A 1 183 ? -26.023 -0.365 -4.758 1.00 74.12 183 ARG A O 1
ATOM 1443 N N . ARG A 1 184 ? -24.425 -0.180 -3.209 1.00 71.88 184 ARG A N 1
ATOM 1444 C CA . ARG A 1 184 ? -23.366 0.310 -4.110 1.00 71.88 184 ARG A CA 1
ATOM 1445 C C . ARG A 1 184 ? -22.857 -0.748 -5.092 1.00 71.88 184 ARG A C 1
ATOM 1447 O O . ARG A 1 184 ? -22.335 -0.371 -6.137 1.00 71.88 184 ARG A O 1
ATOM 1454 N N . LEU A 1 185 ? -22.993 -2.031 -4.754 1.00 71.19 185 LEU A N 1
ATOM 1455 C CA . LEU A 1 185 ? -22.615 -3.176 -5.591 1.00 71.19 185 LEU A CA 1
ATOM 1456 C C . LEU A 1 185 ? -23.806 -3.760 -6.370 1.00 71.19 185 LEU A C 1
ATOM 1458 O O . LEU A 1 185 ? -23.651 -4.752 -7.077 1.00 71.19 185 LEU A O 1
ATOM 1462 N N . ASP A 1 186 ? -24.993 -3.157 -6.255 1.00 81.38 186 ASP A N 1
ATOM 1463 C CA . ASP A 1 186 ? -26.164 -3.558 -7.030 1.00 81.38 186 ASP A CA 1
ATOM 1464 C C . ASP A 1 186 ? -25.912 -3.272 -8.528 1.00 81.38 186 ASP A C 1
ATOM 1466 O O . ASP A 1 186 ? -25.648 -2.118 -8.894 1.00 81.38 186 ASP A O 1
ATOM 1470 N N . PRO A 1 187 ? -25.994 -4.280 -9.420 1.00 81.38 187 PRO A N 1
ATOM 1471 C CA . PRO A 1 187 ? -25.715 -4.097 -10.843 1.00 81.38 187 PRO A CA 1
ATOM 1472 C C . PRO A 1 187 ? -26.646 -3.073 -11.511 1.00 81.38 187 PRO A C 1
ATOM 1474 O O . PRO A 1 187 ? -26.257 -2.463 -12.509 1.00 81.38 187 PRO A O 1
ATOM 1477 N N . THR A 1 188 ? -27.839 -2.822 -10.958 1.00 84.88 188 THR A N 1
ATOM 1478 C CA . THR A 1 188 ? -28.738 -1.768 -11.453 1.00 84.88 188 THR A CA 1
ATOM 1479 C C . THR A 1 188 ? -28.181 -0.368 -11.186 1.00 84.88 188 THR A C 1
ATOM 1481 O O . THR A 1 188 ? -28.158 0.462 -12.095 1.00 84.88 188 THR A O 1
ATOM 1484 N N . VAL A 1 189 ? -27.630 -0.130 -9.991 1.00 82.81 189 VAL A N 1
ATOM 1485 C CA . VAL A 1 189 ? -27.005 1.144 -9.590 1.00 82.81 189 VAL A CA 1
ATOM 1486 C C . VAL A 1 189 ? -25.709 1.388 -10.369 1.00 82.81 189 VAL A C 1
ATOM 1488 O O . VAL A 1 189 ? -25.431 2.514 -10.787 1.00 82.81 189 VAL A O 1
ATOM 1491 N N . VAL A 1 190 ? -24.931 0.332 -10.628 1.00 83.31 190 VAL A N 1
ATOM 1492 C CA . VAL A 1 190 ? -23.734 0.403 -11.485 1.00 83.31 190 VAL A CA 1
ATOM 1493 C C . VAL A 1 190 ? -24.112 0.785 -12.924 1.00 83.31 190 VAL A C 1
ATOM 1495 O O . VAL A 1 190 ? -23.499 1.686 -13.503 1.00 83.31 190 VAL A O 1
ATOM 1498 N N . ALA A 1 191 ? -25.151 0.161 -13.489 1.00 85.38 191 ALA A N 1
ATOM 1499 C CA . ALA A 1 191 ? -25.629 0.459 -14.840 1.00 85.38 191 ALA A CA 1
ATOM 1500 C C . ALA A 1 191 ? -26.217 1.877 -14.971 1.00 85.38 191 ALA A C 1
ATOM 1502 O O . ALA A 1 191 ? -25.975 2.551 -15.973 1.00 85.38 191 ALA A O 1
ATOM 1503 N N . GLU A 1 192 ? -26.954 2.355 -13.967 1.00 85.94 192 GLU A N 1
ATOM 1504 C CA . GLU A 1 192 ? -27.498 3.717 -13.924 1.00 85.94 192 GLU A CA 1
ATOM 1505 C C . GLU A 1 192 ? -26.374 4.766 -13.898 1.00 85.94 192 GLU A C 1
ATOM 1507 O O . GLU A 1 192 ? -26.369 5.702 -14.700 1.00 85.94 192 GLU A O 1
ATOM 1512 N N . ARG A 1 193 ? -25.343 4.549 -13.071 1.00 82.06 193 ARG A N 1
ATOM 1513 C CA . ARG A 1 193 ? -24.168 5.430 -12.991 1.00 82.06 193 ARG A CA 1
ATOM 1514 C C . ARG A 1 193 ? -23.355 5.455 -14.291 1.00 82.06 193 ARG A C 1
ATOM 1516 O O . ARG A 1 193 ? -22.849 6.509 -14.675 1.00 82.06 193 ARG A O 1
ATOM 1523 N N . ALA A 1 194 ? -23.262 4.322 -14.990 1.00 81.38 194 ALA A N 1
ATOM 1524 C CA . ALA A 1 194 ? -22.621 4.238 -16.302 1.00 81.38 194 ALA A CA 1
ATOM 1525 C C . ALA A 1 194 ? -23.401 4.991 -17.398 1.00 81.38 194 ALA A C 1
ATOM 1527 O O . ALA A 1 194 ? -22.784 5.563 -18.295 1.00 81.38 194 ALA A O 1
ATOM 1528 N N . ARG A 1 195 ? -24.741 5.032 -17.321 1.00 87.69 195 ARG A N 1
ATOM 1529 C CA . ARG A 1 195 ? -25.584 5.835 -18.227 1.00 87.69 195 ARG A CA 1
ATOM 1530 C C . ARG A 1 195 ? -25.449 7.328 -17.947 1.00 87.69 195 ARG A C 1
ATOM 1532 O O . ARG A 1 195 ? -25.199 8.078 -18.881 1.00 87.69 195 ARG A O 1
ATOM 1539 N N . ALA A 1 196 ? -25.531 7.732 -16.678 1.00 82.19 196 ALA A N 1
ATOM 1540 C CA . ALA A 1 196 ? -25.385 9.131 -16.275 1.00 82.19 196 ALA A CA 1
ATOM 1541 C C . ALA A 1 196 ? -24.039 9.727 -16.723 1.00 82.19 196 ALA A C 1
ATOM 1543 O O . ALA A 1 196 ? -23.998 10.862 -17.183 1.00 82.19 196 ALA A O 1
ATOM 1544 N N . LYS A 1 197 ? -22.948 8.945 -16.668 1.00 79.62 197 LYS A N 1
ATOM 1545 C CA . LYS A 1 197 ? -21.635 9.401 -17.148 1.00 79.62 197 LYS A CA 1
ATOM 1546 C C . LYS A 1 197 ? -21.619 9.695 -18.657 1.00 79.62 197 LYS A C 1
ATOM 1548 O O . LYS A 1 197 ? -21.006 10.667 -19.058 1.00 79.62 197 LYS A O 1
ATOM 1553 N N . ARG A 1 198 ? -22.334 8.913 -19.477 1.00 75.94 198 ARG A N 1
ATOM 1554 C CA . ARG A 1 198 ? -22.414 9.122 -20.939 1.00 75.94 198 ARG A CA 1
ATOM 1555 C C . ARG A 1 198 ? -23.277 10.316 -21.359 1.00 75.94 198 ARG A C 1
ATOM 1557 O O . ARG A 1 198 ? -23.216 10.697 -22.515 1.00 75.94 198 ARG A O 1
ATOM 1564 N N . GLN A 1 199 ? -24.094 10.860 -20.457 1.00 73.38 199 GLN A N 1
ATOM 1565 C CA . GLN A 1 199 ? -24.962 12.019 -20.713 1.00 73.38 199 GLN A CA 1
ATOM 1566 C C . GLN A 1 199 ? -24.348 13.347 -20.237 1.00 73.38 199 GLN A C 1
ATOM 1568 O O . GLN A 1 199 ? -24.990 14.383 -20.360 1.00 73.38 199 GLN A O 1
ATOM 1573 N N . GLY A 1 200 ? -23.148 13.315 -19.646 1.00 63.06 200 GLY A N 1
ATOM 1574 C CA . GLY A 1 200 ? -22.404 14.508 -19.222 1.00 63.06 200 GLY A CA 1
ATOM 1575 C C . GLY A 1 200 ? -21.239 14.886 -20.143 1.00 63.06 200 GLY A C 1
ATOM 1576 O O . GLY A 1 200 ? -20.537 15.841 -19.830 1.00 63.06 200 GLY A O 1
ATOM 1577 N N . ASP A 1 201 ? -21.038 14.129 -21.227 1.00 53.06 201 ASP A N 1
ATOM 1578 C CA . ASP A 1 201 ? -19.967 14.306 -22.221 1.00 53.06 201 ASP A CA 1
ATOM 1579 C C . ASP A 1 201 ? -20.523 14.803 -23.592 1.00 53.06 201 ASP A C 1
ATOM 1581 O O . ASP A 1 201 ? -19.818 14.736 -24.599 1.00 53.06 201 ASP A O 1
ATOM 1585 N N . GLU A 1 202 ? -21.780 15.286 -23.630 1.00 46.41 202 GLU A N 1
ATOM 1586 C CA . GLU A 1 202 ? -22.435 16.009 -24.750 1.00 46.41 202 GLU A CA 1
ATOM 1587 C C . GLU A 1 202 ? -22.671 17.490 -24.390 1.00 46.41 202 GLU A C 1
ATOM 1589 O O . GLU A 1 202 ? -22.459 18.344 -25.281 1.00 46.41 202 GLU A O 1
#

Secondary structure (DSSP, 8-state):
--GGGTTTTT-S-SSHHHHHHHHHHT--HHHHHHHHHHHHHHHHHHHHHHS---SS-HHHHHHHHHHHHHHHHHHHHHTTPPP--HHHHHHTT-TTTT--------------------------------SSS-TT-TT--PPPPPPPPPPP----------PPPPPPPPP-GGG-------GGG-HHHHHHHHHHHHTS--